Protein AF-A0A3M5WH49-F1 (afdb_monomer_lite)

Sequence (208 aa):
MIEGQLSLTRAIYESIPDHGQDRYLTFTLSFKEDTVSPELLKAVTADFKAFFMHAYKPEEFNFYAEAHLPKMKTITDRKTGEVIDRKPHIHIIIPRINLLSGNEANPVDVYKNHEKYFEAIQEHINQKYGLSSPRENVRADITDAASVLSRYKGDDFYGKNRQFKQELVKQVIERGVTSRADFYALVAEHGETRIRNEGKDTEYISVK

pLDDT: mean 86.1, std 13.98, range [47.06, 98.12]

Organism: Pseudomonas syringae pv. aptata (NCBI:txid83167)

Radius of gyration: 22.55 Å; chains: 1; bounding box: 59×40×57 Å

Secondary structure (DSSP, 8-state):
--BS-HHHHHHHHHHS--SSS-SEEEEEEE-SSS---HHHHHHHHHHHHHHHTTTS-GGG---EEEEE--SSSEEE-TTT--EEE---EEEEEEESS-TTT-S---SS-SHHHHHHHHHHHHHHHHHHHTPPPTTTS----TTTHHHHHHHHH-GGGTSTTHHHHHHHHHHHHHTT--SHHHHHHHHHTTS-EEEESTTSTT-EEEE-

Structure (mmCIF, N/CA/C/O backbone):
data_AF-A0A3M5WH49-F1
#
_entry.id   AF-A0A3M5WH49-F1
#
loop_
_atom_site.group_PDB
_atom_site.id
_atom_site.type_symbol
_atom_site.label_atom_id
_atom_site.label_alt_id
_atom_site.label_comp_id
_atom_site.label_asym_id
_atom_site.label_entity_id
_atom_site.label_seq_id
_atom_site.pdbx_PDB_ins_code
_atom_site.Cartn_x
_atom_site.Cartn_y
_atom_site.Cartn_z
_atom_site.occupancy
_atom_site.B_iso_or_equiv
_atom_site.auth_seq_id
_atom_site.auth_comp_id
_atom_site.auth_asym_id
_atom_site.auth_atom_id
_atom_site.pdbx_PDB_model_num
ATOM 1 N N . MET A 1 1 ? 15.729 -5.167 1.758 1.00 80.88 1 MET A N 1
ATOM 2 C CA . MET A 1 1 ? 15.384 -5.232 0.321 1.00 80.88 1 MET A CA 1
ATOM 3 C C . MET A 1 1 ? 14.611 -6.514 0.022 1.00 80.88 1 MET A C 1
ATOM 5 O O . MET A 1 1 ? 15.054 -7.575 0.450 1.00 80.88 1 MET A O 1
ATOM 9 N N . ILE A 1 2 ? 13.457 -6.401 -0.647 1.00 92.19 2 ILE A N 1
ATOM 10 C CA . ILE A 1 2 ? 12.633 -7.535 -1.109 1.00 92.19 2 ILE A CA 1
ATOM 11 C C . ILE A 1 2 ? 12.853 -7.760 -2.606 1.00 92.19 2 ILE A C 1
ATOM 13 O O . ILE A 1 2 ? 13.160 -8.877 -3.009 1.00 92.19 2 ILE A O 1
ATOM 17 N N . GLU A 1 3 ? 12.721 -6.701 -3.408 1.00 95.69 3 GLU A N 1
ATOM 18 C CA . GLU A 1 3 ? 12.799 -6.765 -4.867 1.00 95.69 3 GLU A CA 1
ATOM 19 C C . GLU A 1 3 ? 13.319 -5.443 -5.453 1.00 95.69 3 GLU A C 1
ATOM 21 O O . GLU A 1 3 ? 13.054 -4.367 -4.915 1.00 95.69 3 GLU A O 1
ATOM 26 N N . GLY A 1 4 ? 14.037 -5.526 -6.575 1.00 94.56 4 GLY A N 1
ATOM 27 C CA . GLY A 1 4 ? 14.488 -4.367 -7.342 1.00 94.56 4 GLY A CA 1
ATOM 28 C C . GLY A 1 4 ? 15.759 -3.710 -6.801 1.00 94.56 4 GLY A C 1
ATOM 29 O O . GLY A 1 4 ? 16.347 -4.134 -5.809 1.00 94.56 4 GLY A O 1
ATOM 30 N N . GLN A 1 5 ? 16.202 -2.656 -7.487 1.00 95.75 5 GLN A N 1
ATOM 31 C CA . GLN A 1 5 ? 17.377 -1.864 -7.116 1.00 95.75 5 GLN A CA 1
ATOM 32 C C . GLN A 1 5 ? 16.981 -0.393 -7.012 1.00 95.75 5 GLN A C 1
ATOM 34 O O . GLN A 1 5 ? 16.534 0.201 -7.997 1.00 95.75 5 GLN A O 1
ATOM 39 N N . LEU A 1 6 ? 17.158 0.207 -5.832 1.00 93.06 6 LEU A N 1
ATOM 40 C CA . LEU A 1 6 ? 16.728 1.585 -5.580 1.00 93.06 6 LEU A CA 1
ATOM 41 C C . LEU A 1 6 ? 17.439 2.588 -6.493 1.00 93.06 6 LEU A C 1
ATOM 43 O O . LEU A 1 6 ? 16.805 3.504 -7.000 1.00 93.06 6 LEU A O 1
ATOM 47 N N . SER A 1 7 ? 18.737 2.400 -6.740 1.00 96.06 7 SER A N 1
ATOM 48 C CA . SER A 1 7 ? 19.525 3.267 -7.625 1.00 96.06 7 SER A CA 1
ATOM 49 C C . SER A 1 7 ? 18.994 3.273 -9.060 1.00 96.06 7 SER A C 1
ATOM 51 O O . SER A 1 7 ? 18.854 4.340 -9.650 1.00 96.06 7 SER A O 1
ATOM 53 N N . LEU A 1 8 ? 18.647 2.102 -9.602 1.00 97.25 8 LEU A N 1
ATOM 54 C CA . LEU A 1 8 ? 18.038 1.978 -10.927 1.00 97.25 8 LEU A CA 1
ATOM 55 C C . LEU A 1 8 ? 16.640 2.602 -10.958 1.00 97.25 8 LEU A C 1
ATOM 57 O O . LEU A 1 8 ? 16.340 3.398 -11.839 1.00 97.25 8 LEU A O 1
ATOM 61 N N . THR A 1 9 ? 15.805 2.272 -9.972 1.00 97.38 9 THR A N 1
ATOM 62 C CA . THR A 1 9 ? 14.442 2.818 -9.828 1.00 97.38 9 THR A CA 1
ATOM 63 C C . THR A 1 9 ? 14.468 4.341 -9.814 1.00 97.38 9 THR A C 1
ATOM 65 O O . THR A 1 9 ? 13.695 4.994 -10.512 1.00 97.38 9 THR A O 1
ATOM 68 N N . ARG A 1 10 ? 15.424 4.894 -9.061 1.00 96.81 10 ARG A N 1
ATOM 69 C CA . ARG A 1 10 ? 15.698 6.320 -8.975 1.00 96.81 10 ARG A CA 1
ATOM 70 C C . ARG A 1 10 ? 16.101 6.919 -10.309 1.00 96.81 10 ARG A C 1
ATOM 72 O O . ARG A 1 10 ? 15.468 7.877 -10.732 1.00 96.81 10 ARG A O 1
ATOM 79 N N . ALA A 1 11 ? 17.080 6.331 -10.990 1.00 98.06 11 ALA A N 1
ATOM 80 C CA . ALA A 1 11 ? 17.489 6.798 -12.311 1.00 98.06 11 ALA A CA 1
ATOM 81 C C . ALA A 1 11 ? 16.314 6.815 -13.308 1.00 98.06 11 ALA A C 1
ATOM 83 O O . ALA A 1 11 ? 16.192 7.749 -14.096 1.00 98.06 11 ALA A O 1
ATOM 84 N N . ILE A 1 12 ? 15.417 5.824 -13.239 1.00 98.06 12 ILE A N 1
ATOM 85 C CA . ILE A 1 12 ? 14.237 5.743 -14.106 1.00 98.06 12 ILE A CA 1
ATOM 86 C C . ILE A 1 12 ? 13.252 6.874 -13.806 1.00 98.06 12 ILE A C 1
ATOM 88 O O . ILE A 1 12 ? 12.926 7.628 -14.720 1.00 98.06 12 ILE A O 1
ATOM 92 N N . TYR A 1 13 ? 12.781 7.043 -12.565 1.00 96.62 13 TYR A N 1
ATOM 93 C CA . TYR A 1 13 ? 11.800 8.106 -12.304 1.00 96.62 13 TYR A CA 1
ATOM 94 C C . TYR A 1 13 ? 12.414 9.512 -12.401 1.00 96.62 13 TYR A C 1
ATOM 96 O O . TYR A 1 13 ? 11.705 10.463 -12.724 1.00 96.62 13 TYR A O 1
ATOM 104 N N . GLU A 1 14 ? 13.721 9.672 -12.154 1.00 97.00 14 GLU A N 1
ATOM 105 C CA . GLU A 1 14 ? 14.425 10.947 -12.353 1.00 97.00 14 GLU A CA 1
ATOM 106 C C . GLU A 1 14 ? 14.567 11.304 -13.839 1.00 97.00 14 GLU A C 1
ATOM 108 O O . GLU A 1 14 ? 14.668 12.487 -14.155 1.00 97.00 14 GLU A O 1
ATOM 113 N N . SER A 1 15 ? 14.510 10.319 -14.746 1.00 96.62 15 SER A N 1
ATOM 114 C CA . SER A 1 15 ? 14.525 10.550 -16.198 1.00 96.62 15 SER A CA 1
ATOM 115 C C . SER A 1 15 ? 13.215 11.124 -16.751 1.00 96.62 15 SER A C 1
ATOM 117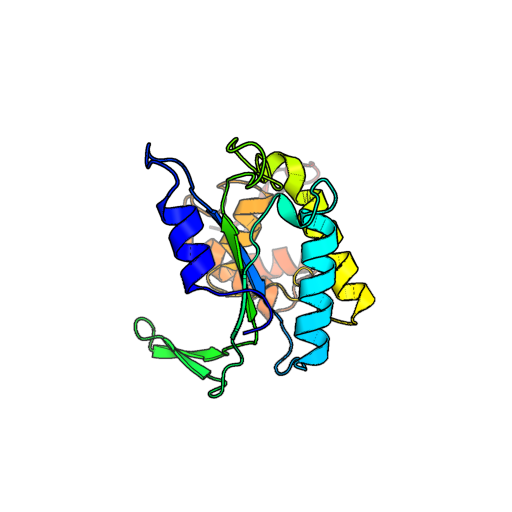 O O . SER A 1 15 ? 13.208 11.687 -17.844 1.00 96.62 15 SER A O 1
ATOM 119 N N . ILE A 1 16 ? 12.113 11.013 -16.001 1.00 97.50 16 ILE A N 1
ATOM 120 C CA . ILE A 1 16 ? 10.813 11.568 -16.387 1.00 97.50 16 ILE A CA 1
ATOM 121 C C . ILE A 1 16 ? 10.863 13.096 -16.186 1.00 97.50 16 ILE A C 1
ATOM 123 O O . ILE A 1 16 ? 11.127 13.535 -15.058 1.00 97.50 16 ILE A O 1
ATOM 127 N N . PRO A 1 17 ? 10.605 13.915 -17.228 1.00 95.12 17 PRO A N 1
ATOM 128 C CA . PRO A 1 17 ? 10.583 15.372 -17.108 1.00 95.12 17 PRO A CA 1
ATOM 129 C C . PRO A 1 17 ? 9.590 15.846 -16.046 1.00 95.12 17 PRO A C 1
ATOM 131 O O . PRO A 1 17 ? 8.473 15.343 -15.981 1.00 95.12 17 PRO A O 1
ATOM 134 N N . ASP A 1 18 ? 9.979 16.814 -15.219 1.00 95.00 18 ASP A N 1
ATOM 135 C CA . ASP A 1 18 ? 9.120 17.347 -14.160 1.00 95.00 18 ASP A CA 1
ATOM 136 C C . ASP A 1 18 ? 8.302 18.545 -14.668 1.00 95.00 18 ASP A C 1
ATOM 138 O O . ASP A 1 18 ? 8.839 19.605 -14.999 1.00 95.00 18 ASP A O 1
ATOM 142 N N . HIS A 1 19 ? 6.990 18.355 -14.742 1.00 94.81 19 HIS A N 1
ATOM 143 C CA . HIS A 1 19 ? 5.981 19.357 -15.077 1.00 94.81 19 HIS A CA 1
ATOM 144 C C . HIS A 1 19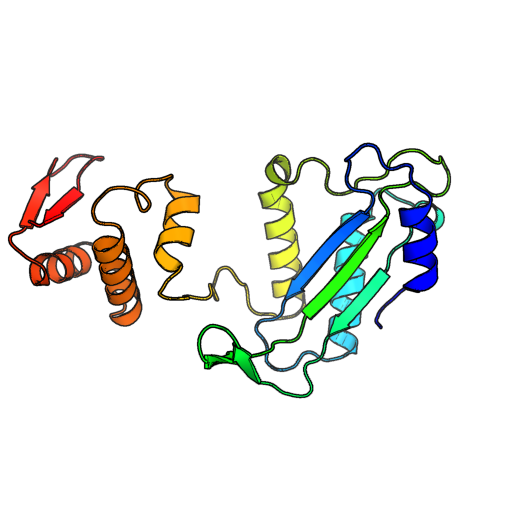 ? 4.990 19.562 -13.915 1.00 94.81 19 HIS A C 1
ATOM 146 O O . HIS A 1 19 ? 3.896 20.087 -14.123 1.00 94.81 19 HIS A O 1
ATOM 152 N N . GLY A 1 20 ? 5.357 19.155 -12.691 1.00 91.69 20 GLY A N 1
ATOM 153 C CA . GLY A 1 20 ? 4.495 19.197 -11.505 1.00 91.69 20 GLY A CA 1
ATOM 154 C C . GLY A 1 20 ? 3.601 17.966 -11.313 1.00 91.69 20 GLY A C 1
ATOM 155 O O . GLY A 1 20 ? 2.716 17.988 -10.460 1.00 91.69 20 GLY A O 1
ATOM 156 N N . GLN A 1 21 ? 3.810 16.904 -12.091 1.00 92.19 21 GLN A N 1
ATOM 157 C CA . GLN A 1 21 ? 3.125 15.616 -11.971 1.00 92.19 21 GLN A CA 1
ATOM 158 C C . GLN A 1 21 ? 3.912 14.616 -11.111 1.00 92.19 21 GLN A C 1
ATOM 160 O O . GLN A 1 21 ? 5.133 14.712 -10.974 1.00 92.19 21 GLN A O 1
ATOM 165 N N . ASP A 1 22 ? 3.235 13.585 -10.600 1.00 92.12 22 ASP A N 1
ATOM 166 C CA . ASP A 1 22 ? 3.934 12.474 -9.952 1.00 92.12 22 ASP A CA 1
ATOM 167 C C . ASP A 1 22 ? 4.756 11.686 -10.978 1.00 92.12 22 ASP A C 1
ATOM 169 O O . ASP A 1 22 ? 4.251 11.271 -12.021 1.00 92.12 22 ASP A O 1
ATOM 173 N N . ARG A 1 23 ? 6.019 11.410 -10.652 1.00 96.38 23 ARG A N 1
ATOM 174 C CA . ARG A 1 23 ? 6.926 10.615 -11.503 1.00 96.38 23 ARG A CA 1
ATOM 175 C C . ARG A 1 23 ? 6.989 9.143 -11.105 1.00 96.38 23 ARG A C 1
ATOM 177 O O . ARG A 1 23 ? 7.531 8.312 -11.828 1.00 96.38 23 ARG A O 1
ATOM 184 N N . TYR A 1 24 ? 6.430 8.799 -9.955 1.00 96.50 24 TYR A N 1
ATOM 185 C CA . TYR A 1 24 ? 6.357 7.438 -9.451 1.00 96.50 24 TYR A CA 1
ATOM 186 C C . TYR A 1 24 ? 5.176 7.299 -8.494 1.00 96.50 24 TYR A C 1
ATOM 188 O O . TYR A 1 24 ? 4.761 8.255 -7.843 1.00 96.50 24 TYR A O 1
ATOM 196 N N . LEU A 1 25 ? 4.649 6.087 -8.399 1.00 95.25 25 LEU A N 1
ATOM 197 C CA . LEU A 1 25 ? 3.710 5.678 -7.369 1.00 95.25 25 LEU A CA 1
ATOM 198 C C . LEU A 1 25 ? 4.486 5.206 -6.144 1.00 95.25 25 LEU A C 1
ATOM 200 O O . LEU A 1 25 ? 5.533 4.568 -6.273 1.00 95.25 25 LEU A O 1
ATOM 204 N N . THR A 1 26 ? 3.944 5.489 -4.962 1.00 94.38 26 THR A N 1
ATOM 205 C CA . THR A 1 26 ? 4.463 4.975 -3.693 1.00 94.38 26 THR A CA 1
ATOM 206 C C . THR A 1 26 ? 3.356 4.242 -2.957 1.00 94.38 26 THR A C 1
ATOM 208 O O . THR A 1 26 ? 2.282 4.802 -2.747 1.00 94.38 26 THR A O 1
ATOM 211 N N . PHE A 1 27 ? 3.634 3.022 -2.510 1.00 94.19 27 PHE A N 1
ATOM 212 C CA . PHE A 1 27 ? 2.742 2.267 -1.634 1.00 94.19 27 PHE A CA 1
ATOM 213 C C . PHE A 1 27 ? 3.453 1.932 -0.332 1.00 94.19 27 PHE A C 1
ATOM 215 O O . PHE A 1 27 ? 4.667 1.724 -0.302 1.00 94.19 27 PHE A O 1
ATOM 222 N N . THR A 1 28 ? 2.681 1.867 0.750 1.00 93.62 28 THR A N 1
ATOM 223 C CA . THR A 1 28 ? 3.156 1.358 2.036 1.00 93.62 28 THR A CA 1
ATOM 224 C C . THR A 1 28 ? 2.226 0.248 2.497 1.00 93.62 28 THR A C 1
ATOM 226 O O . THR A 1 28 ? 1.076 0.511 2.838 1.00 93.62 28 THR A O 1
ATOM 229 N N . LEU A 1 29 ? 2.724 -0.987 2.529 1.00 94.31 29 LEU A N 1
ATOM 230 C CA . LEU A 1 29 ? 2.002 -2.124 3.098 1.00 94.31 29 LEU A CA 1
ATOM 231 C C . LEU A 1 29 ? 2.380 -2.226 4.573 1.00 94.31 29 LEU A C 1
ATOM 233 O O . LEU A 1 29 ? 3.522 -2.555 4.890 1.00 94.31 29 LEU A O 1
ATOM 237 N N . SER A 1 30 ? 1.457 -1.880 5.466 1.00 91.69 30 SER A N 1
ATOM 238 C CA . SER A 1 30 ? 1.691 -1.880 6.915 1.00 91.69 30 SER A CA 1
ATOM 239 C C . SER A 1 30 ? 1.064 -3.105 7.564 1.00 91.69 30 SER A C 1
ATOM 241 O O . SER A 1 30 ? -0.063 -3.459 7.233 1.00 91.69 30 SER A O 1
ATOM 243 N N . PHE A 1 31 ? 1.765 -3.704 8.523 1.00 92.31 31 PHE A N 1
ATOM 244 C CA . PHE A 1 31 ? 1.298 -4.889 9.242 1.00 92.31 31 PHE A CA 1
ATOM 245 C C . PHE A 1 31 ? 0.924 -4.528 10.682 1.00 92.31 31 PHE A C 1
ATOM 247 O O . PHE A 1 31 ? 1.564 -3.675 11.309 1.00 92.31 31 PHE A O 1
ATOM 254 N N . LYS A 1 32 ? -0.125 -5.158 11.219 1.00 90.31 32 LYS A N 1
ATOM 255 C CA . LYS A 1 32 ? -0.515 -5.003 12.633 1.00 90.31 32 LYS A CA 1
ATOM 256 C C . LYS A 1 32 ? 0.372 -5.852 13.541 1.00 90.31 32 LYS A C 1
ATOM 258 O O . LYS A 1 32 ? 0.610 -5.488 14.697 1.00 90.31 32 LYS A O 1
ATOM 263 N N . GLU A 1 33 ? 0.818 -6.977 13.000 1.00 90.06 33 GLU A N 1
ATOM 264 C CA . GLU A 1 33 ? 1.628 -7.999 13.633 1.00 90.06 33 GLU A CA 1
ATOM 265 C C . GLU A 1 33 ? 2.960 -7.409 14.107 1.00 90.06 33 GLU A C 1
ATOM 267 O O . GLU A 1 33 ? 3.582 -6.587 13.436 1.00 90.06 33 GLU A O 1
ATOM 272 N N . ASP A 1 34 ? 3.431 -7.853 15.271 1.00 86.31 34 ASP A N 1
ATOM 273 C CA . ASP A 1 34 ? 4.741 -7.446 15.794 1.00 86.31 34 ASP A CA 1
ATOM 274 C C . ASP A 1 34 ? 5.905 -7.989 14.967 1.00 86.31 34 ASP A C 1
ATOM 276 O O . ASP A 1 34 ? 6.989 -7.404 14.926 1.00 86.31 34 ASP A O 1
ATOM 280 N N . THR A 1 35 ? 5.683 -9.134 14.329 1.00 86.88 35 THR A N 1
ATOM 281 C CA . THR A 1 35 ? 6.683 -9.859 13.557 1.00 86.88 35 THR A CA 1
ATOM 282 C C . THR A 1 35 ? 6.032 -10.457 12.326 1.00 86.88 35 THR A C 1
ATOM 284 O O . THR A 1 35 ? 5.011 -11.131 12.434 1.00 86.88 35 THR A O 1
ATOM 287 N N . VAL A 1 36 ? 6.665 -10.264 11.174 1.00 91.44 36 VAL A N 1
ATOM 288 C CA . VAL A 1 36 ? 6.273 -10.866 9.898 1.00 91.44 36 VAL A CA 1
ATOM 289 C C . VAL A 1 36 ? 7.529 -11.489 9.306 1.00 91.44 36 VAL A C 1
ATOM 291 O O . VAL A 1 36 ? 8.581 -10.842 9.279 1.00 91.44 36 VAL A O 1
ATOM 294 N N . SER A 1 37 ? 7.457 -12.755 8.893 1.00 92.94 37 SER A N 1
ATOM 295 C CA . SER A 1 37 ? 8.638 -13.453 8.387 1.00 92.94 37 SER A CA 1
ATOM 296 C C . SER A 1 37 ? 9.092 -12.880 7.035 1.00 92.94 37 SER A C 1
ATOM 298 O O . SER A 1 37 ? 8.264 -12.384 6.262 1.00 92.94 37 SER A O 1
ATOM 300 N N . PRO A 1 38 ? 10.394 -12.950 6.702 1.00 92.81 38 PRO A N 1
ATOM 301 C CA . PRO A 1 38 ? 10.891 -12.537 5.390 1.00 92.81 38 PRO A CA 1
ATOM 302 C C . PRO A 1 38 ? 10.186 -13.237 4.220 1.00 92.81 38 PRO A C 1
ATOM 304 O O . PRO A 1 38 ? 9.979 -12.626 3.173 1.00 92.81 38 PRO A O 1
ATOM 307 N N . GLU A 1 39 ? 9.807 -14.503 4.394 1.00 95.44 39 GLU A N 1
ATOM 308 C CA . GLU A 1 39 ? 9.096 -15.304 3.396 1.00 95.44 39 GLU A CA 1
ATOM 309 C C . GLU A 1 39 ? 7.689 -14.756 3.161 1.00 95.44 39 GLU A C 1
ATOM 311 O O . GLU A 1 39 ? 7.276 -14.596 2.013 1.00 95.44 39 GLU A O 1
ATOM 316 N N . LEU A 1 40 ? 6.981 -14.399 4.237 1.00 96.62 40 LEU A N 1
ATOM 317 C CA . LEU A 1 40 ? 5.644 -13.826 4.149 1.00 96.62 40 LEU A CA 1
ATOM 318 C C . LEU A 1 40 ? 5.674 -12.422 3.528 1.00 96.62 40 LEU A C 1
ATOM 320 O O . LEU A 1 40 ? 4.871 -12.127 2.647 1.00 96.62 40 LEU A O 1
ATOM 324 N N . LEU A 1 41 ? 6.650 -11.585 3.894 1.00 96.62 41 LEU A N 1
ATOM 325 C CA . LEU A 1 41 ? 6.842 -10.266 3.274 1.00 96.62 41 LEU A CA 1
ATOM 326 C C . LEU A 1 41 ? 7.076 -10.373 1.758 1.00 96.62 41 LEU A C 1
ATOM 328 O O . LEU A 1 41 ? 6.509 -9.597 0.985 1.00 96.62 41 LEU A O 1
ATOM 332 N N . LYS A 1 42 ? 7.882 -11.351 1.324 1.00 97.38 42 LYS A N 1
ATOM 333 C CA . LYS A 1 42 ? 8.102 -11.647 -0.100 1.00 97.38 42 LYS A CA 1
ATOM 334 C C . LYS A 1 42 ? 6.820 -12.115 -0.784 1.00 97.38 42 LYS A C 1
ATOM 336 O O . LYS A 1 42 ? 6.508 -11.617 -1.860 1.00 97.38 42 LYS A O 1
ATOM 341 N N . ALA A 1 43 ? 6.076 -13.027 -0.161 1.00 98.12 43 ALA A N 1
ATOM 342 C CA . ALA A 1 43 ? 4.839 -13.567 -0.719 1.00 98.12 43 ALA A CA 1
ATOM 343 C C . ALA A 1 43 ? 3.765 -12.479 -0.900 1.00 98.12 43 ALA A C 1
ATOM 345 O O . ALA A 1 43 ? 3.218 -12.336 -1.990 1.00 98.12 43 ALA A O 1
ATOM 346 N N . VAL A 1 44 ? 3.551 -11.642 0.121 1.00 98.00 44 VAL A N 1
ATOM 347 C CA . VAL A 1 44 ? 2.631 -10.493 0.060 1.00 98.00 44 VAL A CA 1
ATOM 348 C C . VAL A 1 44 ? 3.048 -9.499 -1.029 1.00 98.00 44 VAL A C 1
ATOM 350 O O . VAL A 1 44 ? 2.205 -9.026 -1.787 1.00 98.00 44 VAL A O 1
ATOM 353 N N . THR A 1 45 ? 4.347 -9.203 -1.148 1.00 98.06 45 THR A N 1
ATOM 354 C CA . THR A 1 45 ? 4.860 -8.307 -2.203 1.00 98.06 45 THR A CA 1
ATOM 355 C C . THR A 1 45 ? 4.614 -8.879 -3.599 1.00 98.06 45 THR A C 1
ATOM 357 O O . THR A 1 45 ? 4.239 -8.137 -4.505 1.00 98.06 45 THR A O 1
ATOM 360 N N . ALA A 1 46 ? 4.803 -10.189 -3.777 1.00 97.75 46 ALA A N 1
ATOM 361 C CA . ALA A 1 46 ? 4.579 -10.860 -5.053 1.00 97.75 46 ALA A CA 1
ATOM 362 C C . ALA A 1 46 ? 3.098 -10.829 -5.461 1.00 97.75 46 ALA A C 1
ATOM 364 O O . ALA A 1 46 ? 2.800 -10.502 -6.607 1.00 97.75 46 ALA A O 1
ATOM 365 N N . ASP A 1 47 ? 2.180 -11.093 -4.529 1.00 97.75 47 ASP A N 1
ATOM 366 C CA . ASP A 1 47 ? 0.735 -10.992 -4.766 1.00 97.75 47 ASP A CA 1
ATOM 367 C C . ASP A 1 47 ? 0.306 -9.558 -5.099 1.00 97.75 47 ASP A C 1
ATOM 369 O O . ASP A 1 47 ? -0.432 -9.335 -6.061 1.00 97.75 47 ASP A O 1
ATOM 373 N N . PHE A 1 48 ? 0.815 -8.574 -4.347 1.00 97.19 48 PHE A N 1
ATOM 374 C CA . PHE A 1 48 ? 0.593 -7.159 -4.636 1.00 97.19 48 PHE A CA 1
ATOM 375 C C . PHE A 1 48 ? 1.038 -6.819 -6.064 1.00 97.19 48 PHE A C 1
ATOM 377 O O . PHE A 1 48 ? 0.268 -6.262 -6.847 1.00 97.19 48 PHE A O 1
ATOM 384 N N . LYS A 1 49 ? 2.270 -7.193 -6.428 1.00 97.38 49 LYS A N 1
ATOM 385 C CA . LYS A 1 49 ? 2.827 -6.946 -7.761 1.00 97.38 49 LYS A CA 1
ATOM 386 C C . LYS A 1 49 ? 1.996 -7.630 -8.845 1.00 97.38 49 LYS A C 1
ATOM 388 O O . LYS A 1 49 ? 1.692 -6.999 -9.852 1.00 97.38 49 LYS A O 1
ATOM 393 N N . ALA A 1 50 ? 1.621 -8.892 -8.644 1.00 96.12 50 ALA A N 1
ATOM 394 C CA . ALA A 1 50 ? 0.828 -9.658 -9.600 1.00 96.12 50 ALA A CA 1
ATOM 395 C C . ALA A 1 50 ? -0.539 -9.016 -9.862 1.00 96.12 50 ALA A C 1
ATOM 397 O O . ALA A 1 50 ? -1.003 -9.033 -10.999 1.00 96.12 50 ALA A O 1
ATOM 398 N N . PHE A 1 51 ? -1.155 -8.424 -8.836 1.00 94.12 51 PHE A N 1
ATOM 399 C CA . PHE A 1 51 ? -2.407 -7.698 -8.993 1.00 94.12 51 PHE A CA 1
ATOM 400 C C . PHE A 1 51 ? -2.209 -6.379 -9.751 1.00 94.12 51 PHE A C 1
ATOM 402 O O . PHE A 1 51 ? -2.810 -6.167 -10.802 1.00 94.12 51 PHE A O 1
ATOM 409 N N . PHE A 1 52 ? -1.358 -5.488 -9.233 1.00 95.00 52 PHE A N 1
ATOM 410 C CA . PHE A 1 52 ? -1.225 -4.130 -9.773 1.00 95.00 52 PHE A CA 1
ATOM 411 C C . PHE A 1 52 ? -0.607 -4.107 -11.169 1.00 95.00 52 PHE A C 1
ATOM 413 O O . PHE A 1 52 ? -0.946 -3.252 -11.982 1.00 95.00 52 PHE A O 1
ATOM 420 N N . MET A 1 53 ? 0.275 -5.059 -11.463 1.00 96.12 53 MET A N 1
ATOM 421 C CA . MET A 1 53 ? 0.977 -5.120 -12.740 1.00 96.12 53 MET A CA 1
ATOM 422 C C . MET A 1 53 ? 0.356 -6.132 -13.705 1.00 96.12 53 MET A C 1
ATOM 424 O O . MET A 1 53 ? 0.961 -6.423 -14.728 1.00 96.12 53 MET A O 1
ATOM 428 N N . HIS A 1 54 ? -0.847 -6.652 -13.425 1.00 95.00 54 HIS A N 1
ATOM 429 C CA . HIS A 1 54 ? -1.484 -7.701 -14.233 1.00 95.00 54 HIS A CA 1
ATOM 430 C C . HIS A 1 54 ? -1.630 -7.333 -15.718 1.00 95.00 54 HIS A C 1
ATOM 432 O O . HIS A 1 54 ? -1.510 -8.188 -16.591 1.00 95.00 54 HIS A O 1
ATOM 438 N N . ALA A 1 55 ? -1.882 -6.053 -16.002 1.00 94.69 55 ALA A N 1
ATOM 439 C CA . ALA A 1 55 ? -2.043 -5.536 -17.358 1.00 94.69 55 ALA A CA 1
ATOM 440 C C . ALA A 1 55 ? -0.711 -5.247 -18.079 1.00 94.69 55 ALA A C 1
ATOM 442 O O . ALA A 1 55 ? -0.732 -4.834 -19.236 1.00 94.69 55 ALA A O 1
ATOM 443 N N . TYR A 1 56 ? 0.428 -5.445 -17.410 1.00 96.56 56 TYR A N 1
ATOM 444 C CA . TYR A 1 56 ? 1.756 -5.119 -17.915 1.00 96.56 56 TYR A CA 1
ATOM 445 C C . TYR A 1 56 ? 2.621 -6.372 -18.020 1.00 96.56 56 TYR A C 1
ATOM 447 O O . TYR A 1 56 ? 2.592 -7.264 -17.170 1.00 96.56 56 TYR A O 1
ATOM 455 N N . LYS A 1 57 ? 3.465 -6.415 -19.044 1.00 96.88 57 LYS A N 1
ATOM 456 C CA . LYS A 1 57 ? 4.547 -7.393 -19.138 1.00 96.88 57 LYS A CA 1
ATOM 457 C C . LYS A 1 57 ? 5.717 -6.983 -18.239 1.00 96.88 57 LYS A C 1
ATOM 459 O O . LYS A 1 57 ? 5.900 -5.791 -17.992 1.00 96.88 57 LYS A O 1
ATOM 464 N N . PRO A 1 58 ? 6.540 -7.935 -17.765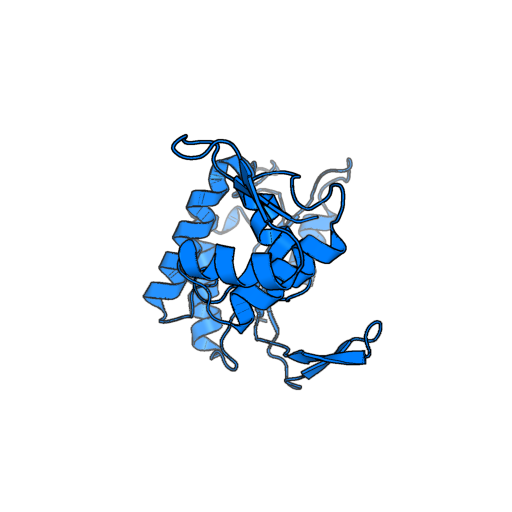 1.00 95.75 58 PRO A N 1
ATOM 465 C CA . PRO A 1 58 ? 7.666 -7.640 -16.877 1.00 95.75 58 PRO A CA 1
ATOM 466 C C . PRO A 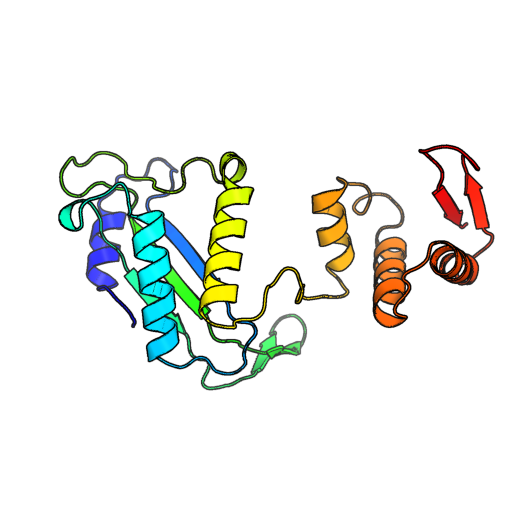1 58 ? 8.640 -6.579 -17.405 1.00 95.75 58 PRO A C 1
ATOM 468 O O . PRO A 1 58 ? 9.239 -5.858 -16.615 1.00 95.75 58 PRO A O 1
ATOM 471 N N . GLU A 1 59 ? 8.800 -6.472 -18.724 1.00 96.62 59 GLU A N 1
ATOM 472 C CA . GLU A 1 59 ? 9.705 -5.522 -19.372 1.00 96.62 59 GLU A CA 1
ATOM 473 C C . GLU A 1 59 ? 9.117 -4.109 -19.481 1.00 96.62 59 GLU A C 1
ATOM 475 O O . GLU A 1 59 ? 9.844 -3.172 -19.793 1.00 96.62 59 GLU A O 1
ATOM 480 N N . GLU A 1 60 ? 7.815 -3.935 -19.238 1.00 97.94 60 GLU A N 1
ATOM 481 C CA . GLU A 1 60 ? 7.130 -2.647 -19.373 1.00 97.94 60 GLU A CA 1
ATOM 482 C C . GLU A 1 60 ? 7.275 -1.759 -18.144 1.00 97.94 60 GLU A C 1
ATOM 484 O O . GLU A 1 60 ? 6.958 -0.577 -18.218 1.00 97.94 60 GLU A O 1
ATOM 489 N N . PHE A 1 61 ? 7.742 -2.279 -17.012 1.00 98.00 61 PHE A N 1
ATOM 490 C CA . PHE A 1 61 ? 7.763 -1.515 -15.773 1.00 98.00 61 PHE A CA 1
ATOM 491 C C . PHE A 1 61 ? 8.986 -1.816 -14.919 1.00 98.00 61 PHE A C 1
ATOM 493 O O . PHE A 1 61 ? 9.600 -2.878 -14.984 1.00 98.00 61 PHE A O 1
ATOM 500 N N . ASN A 1 62 ? 9.313 -0.862 -14.054 1.00 98.12 62 ASN A N 1
ATOM 501 C CA . ASN A 1 62 ? 10.254 -1.065 -12.967 1.00 98.12 62 ASN A CA 1
ATOM 502 C C . ASN A 1 62 ? 9.493 -1.153 -11.640 1.00 98.12 62 ASN A C 1
ATOM 504 O O . ASN A 1 62 ? 8.515 -0.439 -11.429 1.00 98.12 62 ASN A O 1
ATOM 508 N N . PHE A 1 63 ? 9.934 -2.044 -10.755 1.00 98.12 63 PHE A N 1
ATOM 509 C CA . PHE A 1 63 ? 9.301 -2.283 -9.465 1.00 98.12 63 PHE A CA 1
ATOM 510 C C . PHE A 1 63 ? 10.374 -2.419 -8.389 1.00 98.12 63 PHE A C 1
ATOM 512 O O . PHE A 1 63 ? 11.295 -3.231 -8.510 1.00 98.12 63 PHE A O 1
ATOM 519 N N . TYR A 1 64 ? 10.245 -1.623 -7.333 1.00 97.88 64 TYR A N 1
ATOM 520 C CA . TYR A 1 64 ? 11.105 -1.677 -6.160 1.00 97.88 64 TYR A CA 1
ATOM 521 C C . TYR A 1 64 ? 10.278 -1.945 -4.917 1.00 97.88 64 TYR A C 1
ATOM 523 O O . TYR A 1 64 ? 9.267 -1.279 -4.709 1.00 97.88 64 TYR A O 1
ATOM 531 N N . ALA A 1 65 ? 10.737 -2.865 -4.071 1.00 97.69 65 ALA A N 1
ATOM 532 C CA . ALA A 1 65 ? 10.121 -3.149 -2.785 1.00 97.69 65 ALA A CA 1
ATOM 533 C C . ALA A 1 65 ? 11.162 -3.360 -1.681 1.00 97.69 65 ALA A C 1
ATOM 535 O O . ALA A 1 65 ? 12.108 -4.150 -1.802 1.00 97.69 65 ALA A O 1
ATOM 536 N N . GLU A 1 66 ? 10.944 -2.706 -0.545 1.00 94.31 66 GLU A N 1
ATOM 537 C CA . GLU A 1 66 ? 11.796 -2.804 0.631 1.00 94.31 66 GLU A CA 1
ATOM 538 C C . GLU A 1 66 ? 10.982 -2.947 1.914 1.00 94.31 66 GLU A C 1
ATOM 540 O O . GLU A 1 66 ? 10.186 -2.082 2.265 1.00 94.31 66 GLU A O 1
ATOM 545 N N . ALA A 1 67 ? 11.227 -4.033 2.650 1.00 92.12 67 ALA A N 1
ATOM 546 C CA . ALA A 1 67 ? 10.734 -4.188 4.011 1.00 92.12 67 ALA A CA 1
ATOM 547 C C . ALA A 1 67 ? 11.585 -3.405 5.009 1.00 92.12 67 ALA A C 1
ATOM 549 O O . ALA A 1 67 ? 12.806 -3.577 5.080 1.00 92.12 67 ALA A O 1
ATOM 550 N N . HIS A 1 68 ? 10.906 -2.661 5.871 1.00 85.06 68 HIS A N 1
ATOM 551 C CA . HIS A 1 68 ? 11.443 -2.141 7.112 1.00 85.06 68 HIS A CA 1
ATOM 552 C C . HIS A 1 68 ? 10.993 -3.032 8.269 1.00 85.06 68 HIS A C 1
ATOM 554 O O . HIS A 1 68 ? 9.832 -3.029 8.679 1.00 85.06 68 HIS A O 1
ATOM 560 N N . LEU A 1 69 ? 11.952 -3.783 8.811 1.00 77.94 69 LEU A N 1
ATOM 561 C CA . LEU A 1 69 ? 11.798 -4.575 10.028 1.00 77.94 69 LEU A CA 1
ATOM 562 C C . LEU A 1 69 ? 12.392 -3.783 11.202 1.00 77.94 69 LEU A C 1
ATOM 564 O O . LEU A 1 69 ? 13.619 -3.668 11.302 1.00 77.94 69 LEU A O 1
ATOM 568 N N . PRO A 1 70 ? 11.567 -3.173 12.067 1.00 66.38 70 PRO A N 1
ATOM 569 C CA . PRO A 1 70 ? 12.078 -2.378 13.172 1.00 66.38 70 PRO A CA 1
ATOM 570 C C . PRO A 1 70 ? 12.855 -3.253 14.164 1.00 66.38 70 PRO A C 1
ATOM 572 O O . PRO A 1 70 ? 12.291 -4.109 14.835 1.00 66.38 70 PRO A O 1
ATOM 575 N N . LYS A 1 71 ? 14.169 -3.012 14.276 1.00 60.41 71 LYS A N 1
ATOM 576 C CA . LYS A 1 71 ? 15.021 -3.641 15.305 1.00 60.41 71 LYS A CA 1
ATOM 577 C C . LYS A 1 71 ? 14.663 -3.159 16.715 1.00 60.41 71 LYS A C 1
ATOM 579 O O . LYS A 1 71 ? 14.756 -3.922 17.668 1.00 60.41 71 LYS A O 1
ATOM 584 N N . MET A 1 72 ? 14.252 -1.895 16.831 1.00 55.31 72 MET A N 1
ATOM 585 C CA . MET A 1 72 ? 13.684 -1.309 18.045 1.00 55.31 72 MET A CA 1
ATOM 586 C C . MET A 1 72 ? 12.177 -1.191 17.856 1.00 55.31 72 MET A C 1
ATOM 588 O O . MET A 1 72 ? 11.726 -0.502 16.938 1.00 55.31 72 MET A O 1
ATOM 592 N N . LYS A 1 73 ? 11.421 -1.884 18.711 1.00 63.12 73 LYS A N 1
ATOM 593 C CA . LYS A 1 73 ? 9.957 -1.969 18.638 1.00 63.12 73 LYS A CA 1
ATOM 594 C C . LYS A 1 73 ? 9.260 -0.665 19.001 1.00 63.12 73 LYS A C 1
ATOM 596 O O . LYS A 1 73 ? 8.087 -0.528 18.700 1.00 63.12 73 LYS A O 1
ATOM 601 N N . THR A 1 74 ? 9.978 0.290 19.582 1.00 63.25 74 THR A N 1
ATOM 602 C CA . THR A 1 74 ? 9.435 1.569 20.020 1.00 63.25 74 THR A CA 1
ATOM 603 C C . THR A 1 74 ? 10.320 2.736 19.583 1.00 63.25 74 THR A C 1
ATOM 605 O O . THR A 1 74 ? 11.541 2.608 19.462 1.00 63.25 74 THR A O 1
ATOM 608 N N . ILE A 1 75 ? 9.703 3.885 19.318 1.00 59.50 75 ILE A N 1
ATOM 609 C CA . ILE A 1 75 ? 10.372 5.170 19.120 1.00 59.50 75 ILE A CA 1
ATOM 610 C C . ILE A 1 75 ? 9.644 6.229 19.937 1.00 59.50 75 ILE A C 1
ATOM 612 O O . ILE A 1 75 ? 8.421 6.280 19.929 1.00 59.50 75 ILE A O 1
ATOM 616 N N . THR A 1 76 ? 10.385 7.079 20.638 1.00 65.94 76 THR A N 1
ATOM 617 C CA . THR A 1 76 ? 9.792 8.246 21.289 1.00 65.94 76 THR A CA 1
ATOM 618 C C . THR A 1 76 ? 9.535 9.318 20.238 1.00 65.94 76 THR A C 1
ATOM 620 O O . THR A 1 76 ? 10.472 9.782 19.578 1.00 65.94 76 THR A O 1
ATOM 623 N N . ASP A 1 77 ? 8.275 9.700 20.062 1.00 59.69 77 ASP A N 1
ATOM 624 C CA . ASP A 1 77 ? 7.894 10.839 19.244 1.00 59.69 77 ASP A CA 1
ATOM 625 C C . ASP A 1 77 ? 8.588 12.096 19.778 1.00 59.69 77 ASP A C 1
ATOM 627 O O . ASP A 1 77 ? 8.498 12.433 20.957 1.00 59.69 77 ASP A O 1
ATOM 631 N N . ARG A 1 78 ? 9.326 12.798 18.917 1.00 59.16 78 ARG A N 1
ATOM 632 C CA . ARG A 1 78 ? 10.115 13.965 19.339 1.00 59.16 78 ARG A CA 1
ATOM 633 C C . ARG A 1 78 ? 9.270 15.210 19.607 1.00 59.16 78 ARG A C 1
ATOM 635 O O . ARG A 1 78 ? 9.778 16.139 20.226 1.00 59.16 78 ARG A O 1
ATOM 642 N N . LYS A 1 79 ? 8.034 15.265 19.107 1.00 48.00 79 LYS A N 1
ATOM 643 C CA . LYS A 1 79 ? 7.094 16.366 19.338 1.00 48.00 79 LYS A CA 1
ATOM 644 C C . LYS A 1 79 ? 6.246 16.130 20.581 1.00 48.00 79 LYS A C 1
ATOM 646 O O . LYS A 1 79 ? 6.022 17.083 21.318 1.00 48.00 79 LYS A O 1
ATOM 651 N N . THR A 1 80 ? 5.766 14.906 20.796 1.00 63.88 80 THR A N 1
ATOM 652 C CA . THR A 1 80 ? 4.828 14.596 21.891 1.00 63.88 80 THR A CA 1
ATOM 653 C C . THR A 1 80 ? 5.497 13.930 23.092 1.00 63.88 80 THR A C 1
ATOM 655 O O . THR A 1 80 ? 4.978 14.014 24.199 1.00 63.88 80 THR A O 1
ATOM 658 N N . GLY A 1 81 ? 6.664 13.304 22.908 1.00 66.00 81 GLY A N 1
ATOM 659 C CA . GLY A 1 81 ? 7.339 12.518 23.943 1.00 66.00 81 GLY A CA 1
ATOM 660 C C . GLY A 1 81 ? 6.740 11.122 24.151 1.00 66.00 81 GLY A C 1
ATOM 661 O O . GLY A 1 81 ? 7.204 10.388 25.022 1.00 66.00 81 GLY A O 1
ATOM 662 N N . GLU A 1 82 ? 5.734 10.737 23.364 1.00 66.25 82 GLU A N 1
ATOM 663 C CA . GLU A 1 82 ? 5.057 9.446 23.491 1.00 66.25 82 GLU A CA 1
ATOM 664 C C . GLU A 1 82 ? 5.860 8.308 22.866 1.00 66.25 82 GLU A C 1
ATOM 666 O O . GLU A 1 82 ? 6.569 8.480 21.876 1.00 66.25 82 GLU A O 1
ATOM 671 N N . VAL A 1 83 ? 5.735 7.112 23.435 1.00 64.38 83 VAL A N 1
ATOM 672 C CA . VAL A 1 83 ? 6.386 5.906 22.923 1.00 64.38 83 VAL A CA 1
ATOM 673 C C . VAL A 1 83 ? 5.486 5.275 21.861 1.00 64.38 83 VAL A C 1
ATOM 675 O O . VAL A 1 83 ? 4.436 4.728 22.178 1.00 64.38 83 VAL A O 1
ATOM 678 N N . ILE A 1 84 ? 5.903 5.344 20.598 1.00 68.44 84 ILE A N 1
ATOM 679 C CA . ILE A 1 84 ? 5.176 4.795 19.452 1.00 68.44 84 ILE A CA 1
ATOM 680 C C . ILE A 1 84 ? 5.769 3.444 19.065 1.00 68.44 84 ILE A C 1
ATOM 682 O O . ILE A 1 84 ? 6.969 3.332 18.800 1.00 68.44 84 ILE A O 1
ATOM 686 N N . ASP A 1 85 ? 4.913 2.433 18.941 1.00 69.19 85 ASP A N 1
ATOM 687 C CA . ASP A 1 85 ? 5.299 1.138 18.393 1.00 69.19 85 ASP A CA 1
ATOM 688 C C . ASP A 1 85 ? 5.666 1.243 16.905 1.00 69.19 85 ASP A C 1
ATOM 690 O O . ASP A 1 85 ? 4.869 1.667 16.060 1.00 69.19 85 ASP A O 1
ATOM 694 N N . ARG A 1 86 ? 6.861 0.769 16.546 1.00 71.50 86 ARG A N 1
ATOM 695 C CA . ARG A 1 86 ? 7.232 0.539 15.150 1.00 71.50 86 ARG A CA 1
ATOM 696 C C . ARG A 1 86 ? 6.818 -0.870 14.758 1.00 71.50 86 ARG A C 1
ATOM 698 O O . ARG A 1 86 ? 7.383 -1.846 15.243 1.00 71.50 86 ARG A O 1
ATOM 705 N N . LYS A 1 87 ? 5.871 -0.960 13.829 1.00 85.31 87 LYS A N 1
ATOM 706 C CA . LYS A 1 87 ? 5.453 -2.223 13.215 1.00 85.31 87 LYS A CA 1
ATOM 707 C C . LYS A 1 87 ? 6.159 -2.450 11.869 1.00 85.31 87 LYS A C 1
ATOM 709 O O . LYS A 1 87 ? 6.571 -1.471 11.227 1.00 85.31 87 LYS A O 1
ATOM 714 N N . PRO A 1 88 ? 6.330 -3.713 11.441 1.00 91.06 88 PRO A N 1
ATOM 715 C CA . PRO A 1 88 ? 6.802 -4.047 10.104 1.00 91.06 88 PRO A CA 1
ATOM 716 C C . PRO A 1 88 ? 5.978 -3.349 9.018 1.00 91.06 88 PRO A C 1
ATOM 718 O O . PRO A 1 88 ? 4.759 -3.217 9.134 1.00 91.06 88 PRO A O 1
ATOM 721 N N . HIS A 1 89 ? 6.648 -2.904 7.961 1.00 93.88 89 HIS A N 1
ATOM 722 C CA . HIS A 1 89 ? 6.001 -2.369 6.764 1.00 93.88 89 HIS A CA 1
ATOM 723 C C . HIS A 1 89 ? 6.898 -2.537 5.539 1.00 93.88 89 HIS A C 1
ATOM 725 O O . HIS A 1 89 ? 8.113 -2.702 5.667 1.00 93.88 89 HIS A O 1
ATOM 731 N N . ILE A 1 90 ? 6.300 -2.494 4.353 1.00 95.56 90 ILE A N 1
ATOM 732 C CA . ILE A 1 90 ? 6.993 -2.553 3.065 1.00 95.56 90 ILE A CA 1
ATOM 733 C C . ILE A 1 90 ? 6.733 -1.249 2.323 1.00 95.56 90 ILE A C 1
ATOM 735 O O . ILE A 1 90 ? 5.578 -0.868 2.154 1.00 95.56 90 ILE A O 1
ATOM 739 N N . HIS A 1 91 ? 7.791 -0.596 1.851 1.00 95.88 91 HIS A N 1
ATOM 740 C CA . HIS A 1 91 ? 7.689 0.485 0.879 1.00 95.88 91 HIS A CA 1
ATOM 741 C C . HIS A 1 91 ? 7.850 -0.070 -0.527 1.00 95.88 91 HIS A C 1
ATOM 743 O O . HIS A 1 91 ? 8.782 -0.833 -0.788 1.00 95.88 91 HIS A O 1
ATOM 749 N N . ILE A 1 92 ? 6.957 0.336 -1.423 1.00 97.25 92 ILE A N 1
ATOM 750 C CA . ILE A 1 92 ? 6.991 -0.028 -2.836 1.00 97.25 92 ILE A CA 1
ATOM 751 C C . ILE A 1 92 ? 7.028 1.250 -3.664 1.00 97.25 92 ILE A C 1
ATOM 753 O O . ILE A 1 92 ? 6.269 2.180 -3.388 1.00 97.25 92 ILE A O 1
ATOM 757 N N . ILE A 1 93 ? 7.897 1.283 -4.672 1.00 96.94 93 ILE A N 1
ATOM 758 C CA . ILE A 1 93 ? 8.030 2.391 -5.620 1.00 96.94 93 ILE A CA 1
ATOM 759 C C . ILE A 1 93 ? 7.886 1.840 -7.040 1.00 96.94 93 ILE A C 1
ATOM 761 O O . ILE A 1 93 ? 8.553 0.867 -7.400 1.00 96.94 93 ILE A O 1
ATOM 765 N N . ILE A 1 94 ? 7.025 2.474 -7.840 1.00 97.88 94 ILE A N 1
ATOM 766 C CA . ILE A 1 94 ? 6.782 2.121 -9.246 1.00 97.88 94 ILE A CA 1
ATOM 767 C C . ILE A 1 94 ? 6.865 3.403 -10.087 1.00 97.88 94 ILE A C 1
ATOM 769 O O . ILE A 1 94 ? 5.965 4.238 -9.984 1.00 97.88 94 ILE A O 1
ATOM 773 N N . PRO A 1 95 ? 7.920 3.617 -10.893 1.00 97.88 95 PRO A N 1
ATOM 774 C CA . PRO A 1 95 ? 7.998 4.756 -11.808 1.00 97.88 95 PRO A CA 1
ATOM 775 C C . PRO A 1 95 ? 6.801 4.822 -12.766 1.00 97.88 95 PRO A C 1
ATOM 777 O O . PRO A 1 95 ? 6.364 3.796 -13.283 1.00 97.88 95 PRO A O 1
ATOM 780 N N . ARG A 1 96 ? 6.286 6.029 -13.037 1.00 97.25 96 ARG A N 1
ATOM 781 C CA . ARG A 1 96 ? 5.116 6.253 -13.907 1.00 97.25 96 ARG A CA 1
ATOM 782 C C . ARG A 1 96 ? 5.488 6.313 -15.392 1.00 97.25 96 ARG A C 1
ATOM 784 O O . ARG A 1 96 ? 5.081 7.217 -16.114 1.00 97.25 96 ARG A O 1
ATOM 791 N N . ILE A 1 97 ? 6.276 5.348 -15.856 1.00 97.88 97 ILE A N 1
ATOM 792 C CA . ILE A 1 97 ? 6.702 5.236 -17.253 1.00 97.88 97 ILE A CA 1
ATOM 793 C C . ILE A 1 97 ? 6.683 3.776 -17.696 1.00 97.88 97 ILE A C 1
ATOM 795 O O . ILE A 1 97 ? 7.166 2.893 -16.987 1.00 97.88 97 ILE A O 1
ATOM 799 N N . ASN A 1 98 ? 6.129 3.528 -18.879 1.00 98.06 98 ASN A N 1
ATOM 800 C CA . ASN A 1 98 ? 6.241 2.249 -19.551 1.00 98.06 98 ASN A CA 1
ATOM 801 C C . ASN A 1 98 ? 7.616 2.177 -20.228 1.00 98.06 98 ASN A C 1
ATOM 803 O O . ASN A 1 98 ? 7.907 2.960 -21.130 1.00 98.06 98 ASN A O 1
ATOM 807 N N . LEU A 1 99 ? 8.463 1.240 -19.807 1.00 97.75 99 LEU A N 1
ATOM 808 C CA . LEU A 1 99 ? 9.854 1.148 -20.263 1.00 97.75 99 LEU A CA 1
ATOM 809 C C . LEU A 1 99 ? 10.000 0.730 -21.734 1.00 97.75 99 LEU A C 1
ATOM 811 O O . LEU A 1 99 ? 11.068 0.933 -22.308 1.00 97.75 99 LEU A O 1
ATOM 815 N N . LEU A 1 100 ? 8.953 0.169 -22.349 1.00 96.50 100 LEU A N 1
ATOM 816 C CA . LEU A 1 100 ? 8.959 -0.190 -23.768 1.00 96.50 100 LEU A CA 1
ATOM 817 C C . LEU A 1 100 ? 8.450 0.950 -24.649 1.00 96.50 100 LEU A C 1
ATOM 819 O O . LEU A 1 100 ? 9.064 1.258 -25.667 1.00 96.50 100 LEU A O 1
ATOM 823 N N . SER A 1 101 ? 7.320 1.560 -24.285 1.00 96.94 101 SER A N 1
ATOM 824 C CA . SER A 1 101 ? 6.692 2.594 -25.119 1.00 96.94 101 SER A CA 1
ATOM 825 C C . SER A 1 101 ? 7.159 4.015 -24.805 1.00 96.94 101 SER A C 1
ATOM 827 O O . SER A 1 101 ? 6.960 4.906 -25.625 1.00 96.94 101 SER A O 1
ATOM 829 N N . GLY A 1 102 ? 7.746 4.249 -23.629 1.00 96.31 102 GLY A N 1
ATOM 830 C CA . GLY A 1 102 ? 8.095 5.583 -23.129 1.00 96.31 102 GLY A CA 1
ATOM 831 C C . GLY A 1 102 ? 6.892 6.426 -22.692 1.00 96.31 102 GLY A C 1
ATOM 832 O O . GLY A 1 102 ? 7.075 7.534 -22.193 1.00 96.31 102 GLY A O 1
ATOM 833 N N . ASN A 1 103 ? 5.670 5.911 -22.853 1.00 95.75 103 ASN A N 1
ATOM 834 C CA . ASN A 1 103 ? 4.449 6.576 -22.415 1.00 95.75 103 ASN A CA 1
ATOM 835 C C . ASN A 1 103 ? 4.267 6.456 -20.901 1.00 95.75 103 ASN A C 1
ATOM 837 O O . ASN A 1 103 ? 4.902 5.638 -20.236 1.00 95.75 103 ASN A O 1
ATOM 841 N N . GLU A 1 104 ? 3.346 7.244 -20.357 1.00 95.44 104 GLU A N 1
ATOM 842 C CA . GLU A 1 104 ? 2.961 7.124 -18.958 1.00 95.44 104 GLU A CA 1
ATOM 843 C C . GLU A 1 104 ? 2.427 5.715 -18.634 1.00 95.44 104 GLU A C 1
ATOM 845 O O . GLU A 1 104 ? 1.627 5.143 -19.376 1.00 95.44 104 GLU A O 1
ATOM 850 N N . ALA A 1 105 ? 2.849 5.176 -17.488 1.00 95.56 105 ALA A N 1
ATOM 851 C CA . ALA A 1 105 ? 2.272 3.975 -16.893 1.00 95.56 105 ALA A CA 1
ATOM 852 C C . ALA A 1 105 ? 1.674 4.317 -15.527 1.00 95.56 105 ALA A C 1
ATOM 854 O O . ALA A 1 105 ? 2.383 4.770 -14.631 1.00 95.56 105 ALA A O 1
ATOM 855 N N . ASN A 1 106 ? 0.376 4.083 -15.350 1.00 95.00 106 ASN A N 1
ATOM 856 C CA . ASN A 1 106 ? -0.294 4.290 -14.072 1.00 95.00 106 ASN A CA 1
ATOM 857 C C . ASN A 1 106 ? -1.298 3.154 -13.789 1.00 95.00 106 ASN A C 1
ATOM 859 O O . ASN A 1 106 ? -2.456 3.267 -14.186 1.00 95.00 106 ASN A O 1
ATOM 863 N N . PRO A 1 107 ? -0.892 2.081 -13.082 1.00 92.50 107 PRO A N 1
ATOM 864 C CA . PRO A 1 107 ? -1.787 0.974 -12.726 1.00 92.50 107 PRO A CA 1
ATOM 865 C C . PRO A 1 107 ? -2.897 1.340 -11.722 1.00 92.50 107 PRO A C 1
ATOM 867 O O . PRO A 1 107 ? -3.789 0.531 -11.485 1.00 92.50 107 PRO A O 1
ATOM 870 N N . VAL A 1 108 ? -2.840 2.519 -11.088 1.00 91.69 108 VAL A N 1
ATOM 871 C CA . VAL A 1 108 ? -3.813 2.967 -10.067 1.00 91.69 108 VAL A CA 1
ATOM 872 C C . VAL A 1 108 ? -4.914 3.831 -10.675 1.00 91.69 108 VAL A C 1
ATOM 874 O O . VAL A 1 108 ? -6.051 3.825 -10.191 1.00 91.69 108 VAL A O 1
ATOM 877 N N . ASP A 1 109 ? -4.557 4.588 -11.716 1.00 88.94 109 ASP A N 1
ATOM 878 C CA . ASP A 1 109 ? -5.360 5.686 -12.248 1.00 88.94 109 ASP A CA 1
ATOM 879 C C . ASP A 1 109 ? -5.793 6.650 -11.110 1.00 88.94 109 ASP A C 1
ATOM 881 O O . ASP A 1 109 ? -5.044 6.873 -10.151 1.00 88.94 109 ASP A O 1
ATOM 885 N N . VAL A 1 110 ? -6.979 7.254 -11.182 1.00 87.62 110 VAL A N 1
ATOM 886 C CA . VAL A 1 110 ? -7.543 8.079 -10.108 1.00 87.62 110 VAL A CA 1
ATOM 887 C C . VAL A 1 110 ? -7.985 7.190 -8.940 1.00 87.62 110 VAL A C 1
ATOM 889 O O . VAL A 1 110 ? -9.067 6.603 -8.973 1.00 87.62 110 VAL A O 1
ATOM 892 N N . TYR A 1 111 ? -7.185 7.152 -7.865 1.00 85.06 111 TYR A N 1
ATOM 893 C CA . TYR A 1 111 ? -7.413 6.307 -6.677 1.00 85.06 111 TYR A CA 1
ATOM 894 C C . TYR A 1 111 ? -8.869 6.296 -6.182 1.00 85.06 111 TYR A C 1
ATOM 896 O O . TYR A 1 111 ? -9.432 5.231 -5.939 1.00 85.06 111 TYR A O 1
ATOM 904 N N . LYS A 1 112 ? -9.507 7.472 -6.080 1.00 86.44 112 LYS A N 1
ATOM 905 C CA . LYS A 1 112 ? -10.879 7.614 -5.555 1.00 86.44 112 LYS A CA 1
ATOM 906 C C . LYS A 1 112 ? -11.924 6.816 -6.340 1.00 86.44 112 LYS A C 1
ATOM 908 O O . LYS A 1 112 ? -12.931 6.414 -5.769 1.00 86.44 112 LYS A O 1
ATOM 913 N N . ASN A 1 113 ? -11.688 6.561 -7.625 1.00 91.62 113 ASN A N 1
ATOM 914 C CA . ASN A 1 113 ? -12.604 5.779 -8.456 1.00 91.62 113 ASN A CA 1
ATOM 915 C C . ASN A 1 113 ? -12.477 4.269 -8.191 1.00 91.62 113 ASN A C 1
ATOM 917 O O . ASN A 1 113 ? -13.385 3.499 -8.512 1.00 91.62 113 ASN A O 1
ATOM 921 N N . HIS A 1 114 ? -11.359 3.845 -7.598 1.00 90.44 114 HIS A N 1
ATOM 922 C CA . HIS A 1 114 ? -10.959 2.447 -7.472 1.00 90.44 114 HIS A CA 1
ATOM 923 C C . HIS A 1 114 ? -10.728 1.998 -6.019 1.00 90.44 114 HIS A C 1
ATOM 925 O O . HIS A 1 114 ? -10.379 0.841 -5.798 1.00 90.44 114 HIS A O 1
ATOM 931 N N . GLU A 1 115 ? -10.984 2.861 -5.029 1.00 89.94 115 GLU A N 1
ATOM 932 C CA . GLU A 1 115 ? -10.761 2.610 -3.595 1.00 89.94 115 GLU A CA 1
ATOM 933 C C . GLU A 1 115 ? -11.299 1.253 -3.124 1.00 89.94 115 GLU A C 1
ATOM 935 O O . GLU A 1 115 ? -10.552 0.455 -2.562 1.00 89.94 115 GLU A O 1
ATOM 940 N N . LYS A 1 116 ? -12.551 0.924 -3.465 1.00 91.38 116 LYS A N 1
ATOM 941 C CA . LYS A 1 116 ? -13.173 -0.362 -3.103 1.00 91.38 116 LYS A CA 1
ATOM 942 C C . LYS A 1 116 ? -12.392 -1.591 -3.590 1.00 91.38 116 LYS A C 1
ATOM 944 O O . LYS A 1 116 ? -12.460 -2.643 -2.962 1.00 91.38 116 LYS A O 1
ATOM 949 N N . TYR A 1 117 ? -11.682 -1.486 -4.717 1.00 91.75 117 TYR A N 1
ATOM 950 C CA . TYR A 1 117 ? -10.873 -2.583 -5.245 1.00 91.75 117 TYR A CA 1
ATOM 951 C C . TYR A 1 117 ? -9.566 -2.704 -4.467 1.00 91.75 117 TYR A C 1
ATOM 953 O O . TYR A 1 117 ? -9.199 -3.815 -4.100 1.00 91.75 117 TYR A O 1
ATOM 961 N N . PHE A 1 118 ? -8.916 -1.581 -4.138 1.00 91.75 118 PHE A N 1
ATOM 962 C CA . PHE A 1 118 ? -7.733 -1.564 -3.269 1.00 91.75 118 PHE A CA 1
ATOM 963 C C . PHE A 1 118 ? -8.022 -2.169 -1.899 1.00 91.75 118 PHE A C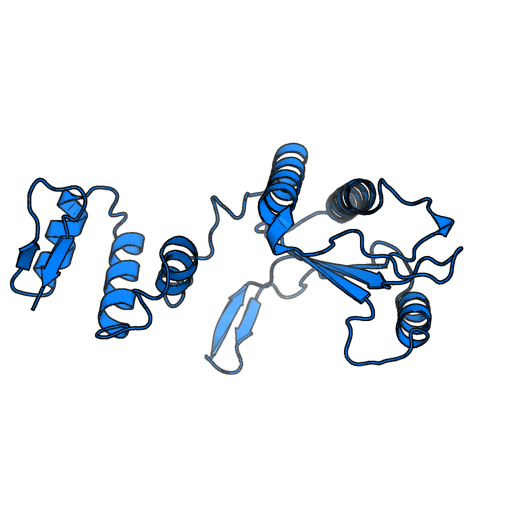 1
ATOM 965 O O . PHE A 1 118 ? -7.266 -3.023 -1.435 1.00 91.75 118 PHE A O 1
ATOM 972 N N . GLU A 1 119 ? -9.157 -1.813 -1.302 1.00 91.38 119 GLU A N 1
ATOM 973 C CA . GLU A 1 119 ? -9.616 -2.431 -0.061 1.00 91.38 119 GLU A CA 1
ATOM 974 C C . GLU A 1 119 ? -9.879 -3.932 -0.236 1.00 91.38 119 GLU A C 1
ATOM 976 O O . GLU A 1 119 ? -9.426 -4.730 0.578 1.00 91.38 119 GLU A O 1
ATOM 981 N N . ALA A 1 120 ? -10.553 -4.349 -1.313 1.00 93.50 120 ALA A N 1
ATOM 982 C CA . ALA A 1 120 ? -10.828 -5.765 -1.555 1.00 93.50 120 ALA A CA 1
ATOM 983 C C . ALA A 1 120 ? -9.546 -6.603 -1.708 1.00 93.50 120 ALA A C 1
ATOM 985 O O . ALA A 1 120 ? -9.479 -7.714 -1.188 1.00 93.50 120 ALA A O 1
ATOM 986 N N . ILE A 1 121 ? -8.518 -6.079 -2.382 1.00 94.25 121 ILE A N 1
ATOM 987 C CA . ILE A 1 121 ? -7.222 -6.761 -2.536 1.00 94.25 121 ILE A CA 1
ATOM 988 C C . ILE A 1 121 ? -6.501 -6.849 -1.198 1.00 94.25 121 ILE A C 1
ATOM 990 O O . ILE A 1 121 ? -5.954 -7.900 -0.873 1.00 94.25 121 ILE A O 1
ATOM 994 N N . GLN A 1 122 ? -6.510 -5.766 -0.417 1.00 94.69 122 GLN A N 1
ATOM 995 C CA . GLN A 1 122 ? -5.939 -5.765 0.925 1.00 94.69 122 GLN A CA 1
ATOM 996 C C . GLN A 1 122 ? -6.593 -6.851 1.785 1.00 94.69 122 GLN A C 1
ATOM 998 O O . GLN A 1 122 ? -5.891 -7.664 2.379 1.00 94.69 122 GLN A O 1
ATOM 1003 N N . GLU A 1 123 ? -7.926 -6.923 1.798 1.00 95.25 123 GLU A N 1
ATOM 1004 C CA . GLU A 1 123 ? -8.641 -7.948 2.559 1.00 95.25 123 GLU A CA 1
ATOM 1005 C C . GLU A 1 123 ? -8.408 -9.359 2.005 1.00 95.25 123 GLU A C 1
ATOM 1007 O O . GLU A 1 123 ? -8.268 -10.302 2.780 1.00 95.25 123 GLU A O 1
ATOM 1012 N N . HIS A 1 124 ? -8.283 -9.518 0.685 1.00 96.31 124 HIS A N 1
ATOM 1013 C CA . HIS A 1 124 ? -7.931 -10.800 0.075 1.00 96.31 124 HIS A CA 1
ATOM 1014 C C . HIS A 1 124 ? -6.545 -11.286 0.520 1.00 96.31 124 HIS A C 1
ATOM 1016 O O . HIS A 1 124 ? -6.400 -12.435 0.935 1.00 96.31 124 HIS A O 1
ATOM 1022 N N . ILE A 1 125 ? -5.535 -10.410 0.479 1.00 96.94 125 ILE A N 1
ATOM 1023 C CA . ILE A 1 125 ? -4.178 -10.703 0.960 1.00 96.94 125 ILE A CA 1
ATOM 1024 C C . ILE A 1 125 ? -4.220 -11.038 2.454 1.00 96.94 125 ILE A C 1
ATOM 1026 O O . ILE A 1 125 ? -3.628 -12.033 2.875 1.00 96.94 125 ILE A O 1
ATOM 1030 N N . ASN A 1 126 ? -4.962 -10.262 3.249 1.00 96.94 126 ASN A N 1
ATOM 1031 C CA . ASN A 1 126 ? -5.092 -10.508 4.681 1.00 96.94 126 ASN A CA 1
ATOM 1032 C C . ASN A 1 126 ? -5.675 -11.894 4.967 1.00 96.94 126 ASN A C 1
ATOM 1034 O O . ASN A 1 126 ? -5.083 -12.666 5.716 1.00 96.94 126 ASN A O 1
ATOM 1038 N N . GLN A 1 127 ? -6.777 -12.255 4.308 1.00 96.81 127 GLN A N 1
ATOM 1039 C CA . GLN A 1 127 ? -7.404 -13.569 4.457 1.00 96.81 127 GLN A CA 1
ATOM 1040 C C . GLN A 1 127 ? -6.490 -14.705 3.988 1.00 96.81 127 GLN A C 1
ATOM 1042 O O . GLN A 1 127 ? -6.360 -15.711 4.684 1.00 96.81 127 GLN A O 1
ATOM 1047 N N . LYS A 1 128 ? -5.823 -14.542 2.837 1.00 97.88 128 LYS A N 1
ATOM 1048 C CA . LYS A 1 128 ? -4.918 -15.553 2.270 1.00 97.88 128 LYS A CA 1
ATOM 1049 C C . LYS A 1 128 ? -3.764 -15.896 3.213 1.00 97.88 128 LYS A C 1
ATOM 1051 O O . LYS A 1 128 ? -3.357 -17.054 3.275 1.00 97.88 128 LYS A O 1
ATOM 1056 N N . TYR A 1 129 ? -3.241 -14.902 3.928 1.00 97.50 129 TYR A N 1
ATOM 1057 C CA . TYR A 1 129 ? -2.065 -15.056 4.785 1.00 97.50 129 TYR A CA 1
ATOM 1058 C C . TYR A 1 129 ? -2.364 -15.038 6.291 1.00 97.50 129 TYR A C 1
ATOM 1060 O O . TYR A 1 129 ? -1.432 -15.139 7.087 1.00 97.50 129 TYR A O 1
ATOM 1068 N N . GLY A 1 130 ? 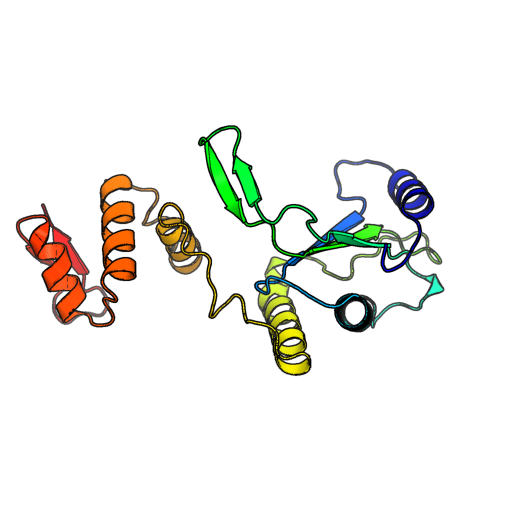-3.634 -14.928 6.691 1.00 96.31 130 GLY A N 1
ATOM 1069 C CA . GLY A 1 130 ? -4.033 -14.834 8.098 1.00 96.31 130 GLY A CA 1
ATOM 1070 C C . GLY A 1 130 ? -3.539 -13.560 8.795 1.00 96.31 130 GLY A C 1
ATOM 1071 O O . GLY A 1 130 ? -3.214 -13.607 9.979 1.00 96.31 130 GLY A O 1
ATOM 1072 N N . LEU A 1 131 ? -3.435 -12.447 8.062 1.00 95.94 131 LEU A N 1
ATOM 1073 C CA . LEU A 1 131 ? -3.048 -11.141 8.602 1.00 95.94 131 LEU A CA 1
ATOM 1074 C C . LEU A 1 131 ? -4.268 -10.384 9.129 1.00 95.94 131 LEU A C 1
ATOM 1076 O O . LEU A 1 131 ? -5.392 -10.562 8.658 1.00 95.94 131 LEU A O 1
ATOM 1080 N N . SER A 1 132 ? -4.027 -9.493 10.084 1.00 93.75 132 SER A N 1
ATOM 1081 C CA . SER A 1 132 ? -5.077 -8.698 10.711 1.00 93.75 132 SER A CA 1
ATOM 1082 C C . SER A 1 132 ? -5.620 -7.631 9.760 1.00 93.75 132 SER A C 1
ATOM 1084 O O . SER A 1 132 ? -4.875 -6.787 9.257 1.00 93.75 132 SER A O 1
ATOM 1086 N N . SER A 1 133 ? -6.942 -7.603 9.589 1.00 90.12 133 SER A N 1
ATOM 1087 C CA . SER A 1 133 ? -7.606 -6.548 8.826 1.00 90.12 133 SER A CA 1
ATOM 1088 C C . SER A 1 133 ? -7.487 -5.195 9.535 1.00 90.12 133 SER A C 1
ATOM 1090 O O . SER A 1 133 ? -7.829 -5.098 10.720 1.00 90.12 133 SER A O 1
ATOM 1092 N N . PRO A 1 134 ? -7.092 -4.108 8.847 1.00 83.88 134 PRO A N 1
ATOM 1093 C CA . PRO A 1 134 ? -7.138 -2.772 9.431 1.00 83.88 134 PRO A CA 1
ATOM 1094 C C . PRO A 1 134 ? -8.573 -2.276 9.654 1.00 83.88 134 PRO A C 1
ATOM 1096 O O . PRO A 1 134 ? -8.759 -1.354 10.442 1.00 83.88 134 PRO A O 1
ATOM 1099 N N . ARG A 1 135 ? -9.593 -2.887 9.027 1.00 81.31 135 ARG A N 1
ATOM 1100 C CA . ARG A 1 135 ? -11.007 -2.566 9.302 1.00 81.31 135 ARG A CA 1
ATOM 1101 C C . ARG A 1 135 ? -11.444 -3.013 10.693 1.00 81.31 135 ARG A C 1
ATOM 1103 O O . ARG A 1 135 ? -12.254 -2.346 11.324 1.00 81.31 135 ARG A O 1
ATOM 1110 N N . GLU A 1 136 ? -10.874 -4.110 11.174 1.00 79.38 136 GLU A N 1
ATOM 1111 C CA . GLU A 1 136 ? -11.107 -4.639 12.523 1.00 79.38 136 GLU A CA 1
ATOM 1112 C C . GLU A 1 136 ? -10.094 -4.086 13.537 1.00 79.38 136 GLU A C 1
ATOM 1114 O O . GLU A 1 136 ? -10.309 -4.141 14.743 1.00 79.38 136 GLU A O 1
ATOM 1119 N N . ASN A 1 137 ? -8.988 -3.526 13.041 1.00 78.31 137 ASN A N 1
ATOM 1120 C CA . ASN A 1 137 ? -7.869 -3.015 13.829 1.00 78.31 137 ASN A CA 1
ATOM 1121 C C . ASN A 1 137 ? -7.610 -1.535 13.536 1.00 78.31 137 ASN A C 1
ATOM 1123 O O . ASN A 1 137 ? -6.458 -1.112 13.380 1.00 78.31 137 ASN A O 1
ATOM 1127 N N . VAL A 1 138 ? -8.684 -0.747 13.451 1.00 67.69 138 VAL A N 1
ATOM 1128 C CA . VAL A 1 138 ? -8.584 0.705 13.303 1.00 67.69 138 VAL A CA 1
ATOM 1129 C C . VAL A 1 138 ? -7.750 1.218 14.468 1.00 67.69 138 VAL A C 1
ATOM 1131 O O . VAL A 1 138 ? -8.064 0.950 15.630 1.00 67.69 138 VAL A O 1
ATOM 1134 N N . ARG A 1 139 ? -6.659 1.936 14.172 1.00 59.25 139 ARG A N 1
ATOM 1135 C CA . ARG A 1 139 ? -5.929 2.655 15.216 1.00 59.25 139 ARG A CA 1
ATOM 1136 C C . ARG A 1 139 ? -6.904 3.667 15.796 1.00 59.25 139 ARG A C 1
ATOM 1138 O O . ARG A 1 139 ? -7.153 4.703 15.187 1.00 59.25 139 ARG A O 1
ATOM 1145 N N . ALA A 1 140 ? -7.465 3.345 16.955 1.00 50.66 140 ALA A N 1
ATOM 1146 C CA . ALA A 1 140 ? -8.130 4.304 17.809 1.00 50.66 140 ALA A CA 1
ATOM 1147 C C . ALA A 1 140 ? -7.037 5.199 18.392 1.00 50.66 140 ALA A C 1
ATOM 1149 O O . ALA A 1 140 ? -6.708 5.125 19.571 1.00 50.66 140 ALA A O 1
ATOM 1150 N N . ASP A 1 141 ? -6.416 6.014 17.541 1.00 51.41 141 ASP A N 1
ATOM 1151 C CA . ASP A 1 141 ? -5.844 7.228 18.066 1.00 51.41 141 ASP A CA 1
ATOM 1152 C C . ASP A 1 141 ? -7.052 8.033 18.532 1.00 51.41 141 ASP A C 1
ATOM 1154 O O . ASP A 1 141 ? -7.917 8.444 17.757 1.00 51.41 141 ASP A O 1
ATOM 1158 N N . ILE A 1 142 ? -7.189 8.109 19.843 1.00 47.06 142 ILE A N 1
ATOM 1159 C CA . ILE A 1 142 ? -8.306 8.737 20.534 1.00 47.06 142 ILE A CA 1
ATOM 1160 C C . ILE A 1 142 ? -8.469 10.201 20.085 1.00 47.06 142 ILE A C 1
ATOM 1162 O O . ILE A 1 142 ? -9.577 10.739 20.080 1.00 47.06 142 ILE A O 1
ATOM 1166 N N . THR A 1 143 ? -7.381 10.824 19.625 1.00 49.84 143 THR A N 1
ATOM 1167 C CA . THR A 1 143 ? -7.398 12.159 19.022 1.00 49.84 143 THR A CA 1
ATOM 1168 C C . THR A 1 143 ? -7.973 12.190 17.592 1.00 49.84 143 THR A C 1
ATOM 1170 O O . THR A 1 143 ? -8.476 13.234 17.156 1.00 49.84 143 THR A O 1
ATOM 1173 N N . ASP A 1 144 ? -7.980 11.051 16.889 1.00 55.78 144 ASP A N 1
ATOM 1174 C CA . ASP A 1 144 ? -8.304 10.882 15.464 1.00 55.78 144 ASP A CA 1
ATOM 1175 C C . ASP A 1 144 ? -9.620 10.125 15.194 1.00 55.78 144 ASP A C 1
ATOM 1177 O O . ASP A 1 144 ? -10.122 10.137 14.072 1.00 55.78 144 ASP A O 1
ATOM 1181 N N . ALA A 1 145 ? -10.254 9.522 16.205 1.00 55.84 145 ALA A N 1
ATOM 1182 C CA . ALA A 1 145 ? -11.547 8.840 16.049 1.00 55.84 145 ALA A CA 1
ATOM 1183 C C . ALA A 1 145 ? -12.642 9.760 15.458 1.00 55.84 145 ALA A C 1
ATOM 1185 O O . ALA A 1 145 ? -13.457 9.343 14.632 1.00 55.84 145 ALA A O 1
ATOM 1186 N N . ALA A 1 146 ? -12.607 11.051 15.803 1.00 55.94 146 ALA A N 1
ATOM 1187 C CA . ALA A 1 146 ? -13.443 12.074 15.179 1.00 55.94 146 ALA A CA 1
ATOM 1188 C C . ALA A 1 146 ? -13.104 12.309 13.693 1.00 55.94 146 ALA A C 1
ATOM 1190 O O . ALA A 1 146 ? -13.998 12.613 12.903 1.00 55.94 146 ALA A O 1
ATOM 1191 N N . SER A 1 147 ? -11.841 12.161 13.283 1.00 55.00 147 SER A N 1
ATOM 1192 C CA . SER A 1 147 ? -11.430 12.293 11.878 1.00 55.00 147 SER A CA 1
ATOM 1193 C C . SER A 1 147 ? -11.894 11.094 11.048 1.00 55.00 147 SER A C 1
ATOM 1195 O O . SER A 1 147 ? -12.391 11.283 9.938 1.00 55.00 147 SER A O 1
ATOM 1197 N N . VAL A 1 148 ? -11.839 9.879 11.607 1.00 56.03 148 VAL A N 1
ATOM 1198 C CA . VAL A 1 148 ? -12.378 8.667 10.968 1.00 56.03 148 VAL A CA 1
ATOM 1199 C C . VAL A 1 148 ? -13.883 8.820 10.731 1.00 56.03 148 VAL A C 1
ATOM 1201 O O . VAL A 1 148 ? -14.359 8.586 9.620 1.00 56.03 148 VAL A O 1
ATOM 1204 N N . LEU A 1 149 ? -14.627 9.308 11.730 1.00 59.66 149 LEU A N 1
ATOM 1205 C CA . LEU A 1 149 ? -16.058 9.607 11.593 1.00 59.66 149 LEU A CA 1
ATOM 1206 C C . LEU A 1 149 ? -16.332 10.738 10.585 1.00 59.66 149 LEU A C 1
ATOM 1208 O O . LEU A 1 149 ? -17.294 10.650 9.820 1.00 59.66 149 LEU A O 1
ATOM 1212 N N . SER A 1 150 ? -15.468 11.758 10.529 1.00 56.56 150 SER A N 1
ATOM 1213 C CA . SER A 1 150 ? -15.569 12.860 9.554 1.00 56.56 150 SER A CA 1
ATOM 1214 C C . SER A 1 150 ? -15.415 12.379 8.114 1.00 56.56 150 SER A C 1
ATOM 1216 O O . SER A 1 150 ? -16.129 12.847 7.234 1.00 56.56 150 SER A O 1
ATOM 1218 N N . ARG A 1 151 ? -14.517 11.418 7.854 1.00 54.66 151 ARG A N 1
ATOM 1219 C CA . ARG A 1 151 ? -14.335 10.846 6.507 1.00 54.66 151 ARG A CA 1
ATOM 1220 C C . ARG A 1 151 ? -15.586 10.119 6.012 1.00 54.66 151 ARG A C 1
ATOM 1222 O O . ARG A 1 151 ? -15.870 10.163 4.822 1.00 54.66 151 ARG A O 1
ATOM 1229 N N . TYR A 1 152 ? -16.333 9.484 6.919 1.00 53.34 152 TYR A N 1
ATOM 1230 C CA . TYR A 1 152 ? -17.549 8.735 6.586 1.00 53.34 152 TYR A CA 1
ATOM 1231 C C . TYR A 1 152 ? -18.816 9.598 6.496 1.00 53.34 152 TYR A C 1
ATOM 1233 O O . TYR A 1 152 ? -19.705 9.268 5.714 1.00 53.34 152 TYR A O 1
ATOM 1241 N N . LYS A 1 153 ? -18.938 10.666 7.298 1.00 56.09 153 LYS A N 1
ATOM 1242 C CA . LYS A 1 153 ? -20.172 11.477 7.382 1.00 56.09 153 LYS A CA 1
ATOM 1243 C C . LYS A 1 153 ? -20.048 12.928 6.899 1.00 56.09 153 LYS A C 1
ATOM 1245 O O . LYS A 1 153 ? -21.072 13.592 6.778 1.00 56.09 153 LYS A O 1
ATOM 1250 N N . GLY A 1 154 ? -18.844 13.408 6.585 1.00 53.94 154 GLY A N 1
ATOM 1251 C CA . GLY A 1 154 ? -18.576 14.817 6.268 1.00 53.94 154 GLY A CA 1
ATOM 1252 C C . GLY A 1 154 ? -18.215 15.666 7.499 1.00 53.94 154 GLY A C 1
ATOM 1253 O O . GLY A 1 154 ? -18.133 15.157 8.616 1.00 53.94 154 GLY A O 1
ATOM 1254 N N . ASP A 1 155 ? -17.983 16.968 7.275 1.00 56.09 155 ASP A N 1
ATOM 1255 C CA . ASP A 1 155 ? -17.333 17.975 8.152 1.00 56.09 155 ASP A CA 1
ATOM 1256 C C . ASP A 1 155 ? -17.950 18.239 9.553 1.00 56.09 155 ASP A C 1
ATOM 1258 O O . ASP A 1 155 ? -17.528 19.158 10.264 1.00 56.09 155 ASP A O 1
ATOM 1262 N N . ASP A 1 156 ? -18.907 17.435 10.018 1.00 59.53 156 ASP A N 1
ATOM 1263 C CA . ASP A 1 156 ? -19.658 17.669 11.262 1.00 59.53 156 ASP A CA 1
ATOM 1264 C C . ASP A 1 156 ? -18.786 17.733 12.533 1.00 59.53 156 ASP A C 1
ATOM 1266 O O . ASP A 1 156 ? -19.181 18.346 13.536 1.00 59.53 156 ASP A O 1
ATOM 1270 N N . PHE A 1 157 ? -17.585 17.149 12.520 1.00 64.81 157 PHE A N 1
ATOM 1271 C CA . PHE A 1 157 ? -16.656 17.180 13.658 1.00 64.81 157 PHE A CA 1
ATOM 1272 C C . PHE A 1 157 ? -15.659 18.345 13.635 1.00 64.81 157 PHE A C 1
ATOM 1274 O O . PHE A 1 157 ? -15.111 18.670 14.690 1.00 64.81 157 PHE A O 1
ATOM 1281 N N . TYR A 1 158 ? -15.444 19.014 12.497 1.00 59.62 158 TYR A N 1
ATOM 1282 C CA . TYR A 1 158 ? -14.541 20.174 12.414 1.00 59.62 158 TYR A CA 1
ATOM 1283 C C . TYR A 1 158 ? -15.214 21.501 12.802 1.00 59.62 158 TYR A C 1
ATOM 1285 O O . TYR A 1 158 ? -14.532 22.513 12.964 1.00 59.62 158 TYR A O 1
ATOM 1293 N N . GLY A 1 159 ? -16.536 21.501 12.996 1.00 68.31 159 GLY A N 1
ATOM 1294 C CA . GLY A 1 159 ? -17.316 22.672 13.400 1.00 68.31 159 GLY A CA 1
ATOM 1295 C C . GLY A 1 159 ? -17.239 23.033 14.894 1.00 68.31 159 GLY A C 1
ATOM 1296 O O . GLY A 1 159 ? -16.312 22.681 15.625 1.00 68.31 159 GLY A O 1
ATOM 1297 N N . LYS A 1 160 ? -18.256 23.760 15.378 1.00 74.06 160 LYS A N 1
ATOM 1298 C CA . LYS A 1 160 ? -18.356 24.196 16.784 1.00 74.06 160 LYS A CA 1
ATOM 1299 C C . LYS A 1 160 ? -18.292 23.012 17.759 1.00 74.06 160 LYS A C 1
ATOM 1301 O O . LYS A 1 160 ? -18.831 21.937 17.484 1.00 74.06 160 LYS A O 1
ATOM 1306 N N . ASN A 1 161 ? -17.680 23.259 18.920 1.00 80.81 161 ASN A N 1
ATOM 1307 C CA . ASN A 1 161 ? -17.522 22.305 20.026 1.00 80.81 161 ASN A CA 1
ATOM 1308 C C . ASN A 1 161 ? -16.723 21.041 19.652 1.00 80.81 161 ASN A C 1
ATOM 1310 O O . ASN A 1 161 ? -16.956 19.969 20.206 1.00 80.81 161 ASN A O 1
ATOM 1314 N N . ARG A 1 162 ? -15.763 21.166 18.724 1.00 78.00 162 ARG A N 1
ATOM 1315 C CA . ARG A 1 162 ? -14.882 20.075 18.277 1.00 78.00 162 ARG A CA 1
ATOM 1316 C C . ARG A 1 162 ? -14.232 19.311 19.432 1.00 78.00 162 ARG A C 1
ATOM 1318 O O . ARG A 1 162 ? -14.290 18.088 19.442 1.00 78.00 162 ARG A O 1
ATOM 1325 N N . GLN A 1 163 ? -13.654 20.021 20.400 1.00 80.62 163 GLN A N 1
ATOM 1326 C CA . GLN A 1 163 ? -12.955 19.396 21.527 1.00 80.62 163 GLN A CA 1
ATOM 1327 C C . GLN A 1 163 ? -13.896 18.514 22.359 1.00 80.62 163 GLN A C 1
ATOM 1329 O O . GLN A 1 163 ? -13.556 17.382 22.681 1.00 80.62 163 GLN A O 1
ATOM 1334 N N . PHE A 1 164 ? -15.113 18.995 22.622 1.00 86.06 164 PHE A N 1
ATOM 1335 C CA . PHE A 1 164 ? -16.141 18.217 23.308 1.00 86.06 164 PHE A CA 1
ATOM 1336 C C . PHE A 1 164 ? -16.542 16.968 22.512 1.00 86.06 164 PHE A C 1
ATOM 1338 O O . PHE A 1 164 ? -16.596 15.874 23.062 1.00 86.06 164 PHE A O 1
ATOM 1345 N N . LYS A 1 165 ? -16.772 17.109 21.200 1.00 84.06 165 LYS A N 1
ATOM 1346 C CA . LYS A 1 165 ? -17.118 15.974 20.330 1.00 84.06 165 LYS A CA 1
ATOM 1347 C C . LYS A 1 165 ? -16.007 14.921 20.279 1.00 84.06 165 LYS A C 1
ATOM 1349 O O . LYS A 1 165 ? -16.310 13.734 20.270 1.00 84.06 165 LYS A O 1
ATOM 1354 N N . GLN A 1 166 ? -14.742 15.344 20.250 1.00 79.44 166 GLN A N 1
ATOM 1355 C CA . GLN A 1 166 ? -13.588 14.440 20.294 1.00 79.44 166 GLN A CA 1
ATOM 1356 C C . GLN A 1 166 ? -13.534 13.669 21.619 1.00 79.44 166 GLN A C 1
ATOM 1358 O O . GLN A 1 166 ? -13.429 12.445 21.602 1.00 79.44 166 GLN A O 1
ATOM 1363 N N . GLU A 1 167 ? -13.695 14.359 22.750 1.00 83.38 167 GLU A N 1
ATOM 1364 C CA . GLU A 1 167 ? -13.703 13.728 24.076 1.00 83.38 167 GLU A CA 1
ATOM 1365 C C . GLU A 1 167 ? -14.897 12.780 24.268 1.00 83.38 167 GLU A C 1
ATOM 1367 O O . GLU A 1 167 ? -14.776 11.715 24.868 1.00 83.38 167 GLU A O 1
ATOM 1372 N N . LEU A 1 168 ? -16.062 13.124 23.718 1.00 87.38 168 LEU A N 1
ATOM 1373 C CA . LEU A 1 168 ? -17.235 12.256 23.771 1.00 87.38 168 LEU A CA 1
ATOM 1374 C C . LEU A 1 168 ? -17.016 10.962 22.968 1.00 87.38 168 LEU A C 1
ATOM 1376 O O . LEU A 1 168 ? -17.344 9.880 23.447 1.00 87.38 168 LEU A O 1
ATOM 1380 N N . VAL A 1 169 ? -16.427 11.049 21.768 1.00 84.25 169 VAL A N 1
ATOM 1381 C CA . VAL A 1 169 ? -16.106 9.865 20.946 1.00 84.25 169 VAL A CA 1
ATOM 1382 C C . VAL A 1 169 ? -15.080 8.970 21.637 1.00 84.25 169 VAL A C 1
ATOM 1384 O O . VAL A 1 169 ? -15.232 7.750 21.622 1.00 84.25 169 VAL A O 1
ATOM 1387 N N . LYS A 1 170 ? -14.068 9.561 22.280 1.00 80.44 170 LYS A N 1
ATOM 1388 C CA . LYS A 1 170 ? -13.112 8.819 23.104 1.00 80.44 170 LYS A CA 1
ATOM 1389 C C . LYS A 1 170 ? -13.829 7.960 24.144 1.00 80.44 170 LYS A C 1
ATOM 1391 O O . LYS A 1 170 ? -13.605 6.756 24.200 1.00 80.44 170 LYS A O 1
ATOM 1396 N N . GLN A 1 171 ? -14.735 8.563 24.911 1.00 85.75 171 GLN A N 1
ATOM 1397 C CA . GLN A 1 171 ? -15.469 7.857 25.957 1.00 85.75 171 GLN A CA 1
ATOM 1398 C C . GLN A 1 171 ? -16.403 6.773 25.406 1.00 85.75 171 GLN A C 1
ATOM 1400 O O . GLN A 1 171 ? -16.533 5.723 26.027 1.00 85.75 171 GLN A O 1
ATOM 1405 N N . VAL A 1 172 ? -17.016 6.981 24.234 1.00 85.38 172 VAL A N 1
ATOM 1406 C CA . VAL A 1 172 ? -17.804 5.938 23.547 1.00 85.38 172 VAL A CA 1
ATOM 1407 C C . VAL A 1 172 ? -16.951 4.694 23.297 1.00 85.38 172 VAL A C 1
ATOM 1409 O O . VAL A 1 172 ? -17.397 3.581 23.574 1.00 85.38 172 VAL A O 1
ATOM 1412 N N . ILE A 1 173 ? -15.722 4.884 22.811 1.00 78.81 173 ILE A N 1
ATOM 1413 C CA . ILE A 1 173 ? -14.792 3.790 22.512 1.00 78.81 173 ILE A CA 1
ATOM 1414 C C . ILE A 1 173 ? -14.295 3.138 23.806 1.00 78.81 173 ILE A C 1
ATOM 1416 O O . ILE A 1 173 ? -14.410 1.925 23.959 1.00 78.81 173 ILE A O 1
ATOM 1420 N N . GLU A 1 174 ? -13.781 3.929 24.751 1.00 80.00 174 GLU A N 1
ATOM 1421 C CA . GLU A 1 174 ? -13.202 3.428 26.006 1.00 80.00 174 GLU A CA 1
ATOM 1422 C C . GLU A 1 174 ? -14.221 2.676 26.867 1.00 80.00 174 GLU A C 1
ATOM 1424 O O . GLU A 1 174 ? -13.875 1.693 27.520 1.00 80.00 174 GLU A O 1
ATOM 1429 N N . ARG A 1 175 ? -15.486 3.110 26.850 1.00 85.31 175 ARG A N 1
ATOM 1430 C CA . ARG A 1 175 ? -16.568 2.479 27.616 1.00 85.31 175 ARG A CA 1
ATOM 1431 C C . ARG A 1 175 ? -17.323 1.403 26.830 1.00 85.31 175 ARG A C 1
ATOM 1433 O O . ARG A 1 175 ? -18.282 0.847 27.357 1.00 85.31 175 ARG A O 1
ATOM 1440 N N . GLY A 1 176 ? -16.922 1.104 25.591 1.00 81.88 176 GLY A N 1
ATOM 1441 C CA . GLY A 1 176 ? -17.560 0.069 24.770 1.00 81.88 176 GLY A CA 1
ATOM 1442 C C . GLY A 1 176 ? -19.043 0.336 24.489 1.00 81.88 176 GLY A C 1
ATOM 1443 O O . GLY A 1 176 ? -19.849 -0.595 24.456 1.00 81.88 176 GLY A O 1
ATOM 1444 N N . VAL A 1 177 ? -19.421 1.604 24.311 1.00 87.81 177 VAL A N 1
ATOM 1445 C CA . VAL A 1 177 ? -20.808 2.011 24.053 1.00 87.81 177 VAL A CA 1
ATOM 1446 C C . VAL A 1 177 ? -21.221 1.540 22.659 1.00 87.81 177 VAL A C 1
ATOM 1448 O O . VAL A 1 177 ? -20.737 2.040 21.645 1.00 87.81 177 VAL A O 1
ATOM 1451 N N . THR A 1 178 ? -22.136 0.575 22.612 1.00 88.44 178 THR A N 1
ATOM 1452 C CA . THR A 1 178 ? -22.589 -0.071 21.365 1.00 88.44 178 THR A CA 1
ATOM 1453 C C . THR A 1 178 ? -24.082 0.106 21.095 1.00 88.44 178 THR A C 1
ATOM 1455 O O . THR A 1 178 ? -24.559 -0.267 20.024 1.00 88.44 178 THR A O 1
ATOM 1458 N N . SER A 1 179 ? -24.827 0.710 22.027 1.00 89.31 179 SER A N 1
ATOM 1459 C CA . SER A 1 179 ? -26.262 0.956 21.890 1.00 89.31 179 SER A CA 1
ATOM 1460 C C . SER A 1 179 ? -26.604 2.447 21.943 1.00 89.31 179 SER A C 1
ATOM 1462 O O . SER A 1 179 ? -25.891 3.266 22.526 1.00 89.31 179 SER A O 1
ATOM 1464 N N . ARG A 1 180 ? -27.743 2.811 21.341 1.00 87.62 180 ARG A N 1
ATOM 1465 C CA . ARG A 1 180 ? -28.260 4.189 21.363 1.00 87.62 180 ARG A CA 1
ATOM 1466 C C . ARG A 1 180 ? -28.611 4.649 22.779 1.00 87.62 180 ARG A C 1
ATOM 1468 O O . ARG A 1 180 ? -28.378 5.806 23.109 1.00 87.62 180 ARG A O 1
ATOM 1475 N N . ALA A 1 181 ? -29.162 3.750 23.594 1.00 90.56 181 ALA A N 1
ATOM 1476 C CA . ALA A 1 181 ? -29.530 4.047 24.974 1.00 90.56 181 ALA A CA 1
ATOM 1477 C C . ALA A 1 181 ? -28.289 4.391 25.809 1.00 90.56 181 ALA A C 1
ATOM 1479 O O . ALA A 1 181 ? -28.273 5.419 26.483 1.00 90.56 181 ALA A O 1
ATOM 1480 N N . ASP A 1 182 ? -27.224 3.598 25.673 1.00 93.31 182 ASP A N 1
ATOM 1481 C CA . ASP A 1 182 ? -25.959 3.830 26.378 1.00 93.31 182 ASP A CA 1
ATOM 1482 C C . ASP A 1 182 ? -25.275 5.110 25.893 1.00 93.31 182 ASP A C 1
ATOM 1484 O O . ASP A 1 182 ? -24.730 5.871 26.690 1.00 93.31 182 ASP A O 1
ATOM 1488 N N . PHE A 1 183 ? -25.361 5.407 24.592 1.00 93.69 183 PHE A N 1
ATOM 1489 C CA . PHE A 1 183 ? -24.871 6.675 24.057 1.00 93.69 183 PHE A CA 1
ATOM 1490 C C . PHE A 1 183 ? -25.625 7.874 24.646 1.00 93.69 183 PHE A C 1
ATOM 1492 O O . PHE A 1 183 ? -25.009 8.879 24.991 1.00 93.69 183 PHE A O 1
ATOM 1499 N N . TYR A 1 184 ? -26.948 7.784 24.802 1.00 93.75 184 TYR A N 1
ATOM 1500 C CA . TYR A 1 184 ? -27.742 8.868 25.389 1.00 93.75 184 TYR A CA 1
ATOM 1501 C C . TYR A 1 184 ? -27.455 9.046 26.877 1.00 93.75 184 TYR A C 1
ATOM 1503 O O . TYR A 1 184 ? -27.342 10.184 27.333 1.00 93.75 184 TYR A O 1
ATOM 1511 N N . ALA A 1 185 ? -27.274 7.943 27.606 1.00 94.31 185 ALA A N 1
ATOM 1512 C CA . ALA A 1 185 ? -26.837 7.974 28.995 1.00 94.31 185 ALA A CA 1
ATOM 1513 C C . ALA A 1 185 ? -25.467 8.657 29.132 1.00 94.31 185 ALA A C 1
ATOM 1515 O O . ALA A 1 185 ? -25.328 9.569 29.943 1.00 94.31 185 ALA A O 1
ATOM 1516 N N . LEU A 1 186 ? -24.502 8.306 28.273 1.00 95.31 186 LEU A N 1
ATOM 1517 C CA . LEU A 1 186 ? -23.179 8.931 28.254 1.00 95.31 186 LEU A CA 1
ATOM 1518 C C . LEU A 1 186 ? -23.256 10.440 27.974 1.00 95.31 186 LEU A C 1
ATOM 1520 O O . LEU A 1 186 ? -22.619 11.234 28.657 1.00 95.31 186 LEU A O 1
ATOM 1524 N N . VAL A 1 187 ? -24.053 10.868 26.991 1.00 94.88 187 VAL A N 1
ATOM 1525 C CA . VAL A 1 187 ? -24.210 12.300 26.676 1.00 94.88 187 VAL A CA 1
ATOM 1526 C C . VAL A 1 187 ? -24.855 13.067 27.837 1.00 94.88 187 VAL A C 1
ATOM 1528 O O . VAL A 1 187 ? -24.502 14.223 28.069 1.00 94.88 187 VAL A O 1
ATOM 1531 N N . ALA A 1 188 ? -25.762 12.437 28.590 1.00 94.44 188 ALA A N 1
ATOM 1532 C CA . ALA A 1 188 ? -26.405 13.043 29.756 1.00 94.44 188 ALA A CA 1
ATOM 1533 C C . ALA A 1 188 ? -25.447 13.306 30.931 1.00 94.44 188 ALA A C 1
ATOM 1535 O O . ALA A 1 188 ? -25.734 14.173 31.754 1.00 94.44 188 ALA A O 1
ATOM 1536 N N . GLU A 1 189 ? -24.284 12.648 30.980 1.00 95.00 189 GLU A N 1
ATOM 1537 C CA . GLU A 1 189 ? -23.229 12.957 31.960 1.00 95.00 189 GLU A CA 1
ATOM 1538 C C . GLU A 1 189 ? -22.615 14.351 31.745 1.00 95.00 189 GLU A C 1
ATOM 1540 O O . GLU A 1 189 ? -22.008 14.913 32.656 1.00 95.00 189 GLU A O 1
ATOM 1545 N N . HIS A 1 190 ? -22.780 14.930 30.551 1.00 92.75 190 HIS A N 1
ATOM 1546 C CA . HIS A 1 190 ? -22.143 16.185 30.161 1.00 92.75 190 HIS A CA 1
ATOM 1547 C C . HIS A 1 190 ? -23.036 17.423 30.280 1.00 92.75 190 HIS A C 1
ATOM 1549 O O . HIS A 1 190 ? -22.537 18.531 30.098 1.00 92.75 190 HIS A O 1
ATOM 1555 N N . GLY A 1 191 ? -24.325 17.266 30.595 1.00 92.62 191 GLY A N 1
ATOM 1556 C CA . GLY A 1 191 ? -25.231 18.398 30.774 1.00 92.62 191 GLY A CA 1
ATOM 1557 C C . GLY A 1 191 ? -26.700 18.059 30.554 1.00 92.62 191 GLY A C 1
ATOM 1558 O O . GLY A 1 191 ? -27.092 16.907 30.375 1.00 92.62 191 GLY A O 1
ATOM 1559 N N . GLU A 1 192 ? -27.534 19.098 30.547 1.00 94.62 192 GLU A N 1
ATOM 1560 C CA . GLU A 1 192 ? -28.961 18.961 30.256 1.00 94.62 192 GLU A CA 1
ATOM 1561 C C . GLU A 1 192 ? -29.149 18.516 28.800 1.00 94.62 192 GLU A C 1
ATOM 1563 O O . GLU A 1 192 ? -28.741 19.217 27.866 1.00 94.62 192 GLU A O 1
ATOM 1568 N N . THR A 1 193 ? -29.782 17.358 28.605 1.00 95.75 193 THR A N 1
ATOM 1569 C CA . THR A 1 193 ? -29.996 16.786 27.276 1.00 95.75 193 THR A CA 1
ATOM 1570 C C . THR A 1 193 ? -31.407 17.001 26.761 1.00 95.75 193 THR A C 1
ATOM 1572 O O . THR A 1 193 ? -32.383 17.108 27.502 1.00 95.75 193 THR A O 1
ATOM 1575 N N . ARG A 1 194 ? -31.524 17.058 25.434 1.00 95.50 194 ARG A N 1
ATOM 1576 C CA . ARG A 1 194 ? -32.804 17.078 24.732 1.00 95.50 194 ARG A CA 1
ATOM 1577 C C . ARG A 1 194 ? -32.697 16.314 23.426 1.00 95.50 194 ARG A C 1
ATOM 1579 O O . ARG A 1 194 ? -31.845 16.639 22.594 1.00 95.50 194 ARG A O 1
ATOM 1586 N N . ILE A 1 195 ? -33.603 15.364 23.221 1.00 93.50 195 ILE A N 1
ATOM 1587 C CA . ILE A 1 195 ? -33.772 14.678 21.939 1.00 93.50 195 ILE A CA 1
ATOM 1588 C C . ILE A 1 195 ? -34.454 15.647 20.964 1.00 93.50 195 ILE A C 1
ATOM 1590 O O . ILE A 1 195 ? -35.445 16.310 21.281 1.00 93.50 195 ILE A O 1
ATOM 1594 N N . ARG A 1 196 ? -33.866 15.800 19.782 1.00 91.25 196 ARG A N 1
ATOM 1595 C CA . ARG A 1 196 ? -34.368 16.620 18.678 1.00 91.25 196 ARG A CA 1
ATOM 1596 C C . ARG A 1 196 ? -34.853 15.692 17.579 1.00 91.25 196 ARG A C 1
ATOM 1598 O O . ARG A 1 196 ? -34.217 14.679 17.329 1.00 91.25 196 ARG A O 1
ATOM 1605 N N . ASN A 1 197 ? -35.941 16.071 16.909 1.00 91.06 197 ASN A N 1
ATOM 1606 C CA . ASN A 1 197 ? -36.575 15.281 15.847 1.00 91.06 197 ASN A CA 1
ATOM 1607 C C . ASN A 1 197 ? -36.937 13.848 16.276 1.00 91.06 197 ASN A C 1
ATOM 1609 O O . ASN A 1 197 ? -36.797 12.923 15.483 1.00 91.06 197 ASN A O 1
ATOM 1613 N N . GLU A 1 198 ? -37.397 13.681 17.517 1.00 91.00 198 GLU A N 1
ATOM 1614 C CA . GLU A 1 198 ? -37.774 12.379 18.070 1.00 91.00 198 GLU A CA 1
ATOM 1615 C C . GLU A 1 198 ? -38.753 11.626 17.151 1.00 91.00 198 GLU A C 1
ATOM 1617 O O . GLU A 1 198 ? -39.732 12.201 16.663 1.00 91.00 198 GLU A O 1
ATOM 1622 N N . GLY A 1 199 ? -38.447 10.357 16.872 1.00 87.56 199 GLY A N 1
ATOM 1623 C CA . GLY A 1 199 ? -39.228 9.476 16.001 1.00 87.56 199 GLY A CA 1
ATOM 1624 C C . GLY A 1 199 ? -39.026 9.684 14.495 1.00 87.56 199 GLY A C 1
ATOM 1625 O O . GLY A 1 199 ? -39.749 9.073 13.710 1.00 87.56 199 GLY A O 1
ATOM 1626 N N . LYS A 1 200 ? -38.078 10.531 14.066 1.00 90.50 200 LYS A N 1
ATOM 1627 C CA . LYS A 1 200 ? -37.743 10.758 12.646 1.00 90.50 200 LYS A CA 1
ATOM 1628 C C . LYS A 1 200 ? -36.349 10.230 12.302 1.00 90.50 200 LYS A C 1
ATOM 1630 O O . LYS A 1 200 ? -35.485 10.124 13.166 1.00 90.50 200 LYS A O 1
ATOM 1635 N N . ASP A 1 201 ? -36.084 10.038 11.010 1.00 84.06 201 ASP A N 1
ATOM 1636 C CA . ASP A 1 201 ? -34.757 9.641 10.501 1.00 84.06 201 ASP A CA 1
ATOM 1637 C C . ASP A 1 201 ? -33.646 10.655 10.834 1.00 84.06 201 ASP A C 1
ATOM 1639 O O . ASP A 1 201 ? -32.462 10.328 10.825 1.00 84.06 201 ASP A O 1
ATOM 1643 N N . THR A 1 202 ? -34.023 11.897 11.152 1.00 83.00 202 THR A N 1
ATOM 1644 C CA . THR A 1 202 ? -33.118 12.991 11.526 1.00 83.00 202 THR A CA 1
ATOM 1645 C C . THR A 1 202 ? -33.019 13.206 13.039 1.00 83.00 202 THR A C 1
ATOM 1647 O O . THR A 1 202 ? -32.660 14.303 13.477 1.00 83.00 202 THR A O 1
ATOM 1650 N N . GLU A 1 203 ? -33.373 12.202 13.848 1.00 88.06 203 GLU A N 1
ATOM 1651 C CA . GLU A 1 203 ? -33.288 12.270 15.308 1.00 88.06 203 GLU A CA 1
ATOM 1652 C C . GLU A 1 203 ? -31.837 12.383 15.797 1.00 88.06 203 GLU A C 1
ATOM 1654 O O . GLU A 1 203 ? -30.971 11.592 15.420 1.00 88.06 203 GLU A O 1
ATOM 1659 N N . TYR A 1 204 ? -31.573 13.342 16.688 1.00 88.00 204 TYR A N 1
ATOM 1660 C CA . TYR A 1 204 ? -30.274 13.497 17.343 1.00 88.00 204 TYR A CA 1
ATOM 1661 C C . TYR A 1 204 ? -30.422 14.007 18.778 1.00 88.00 204 TYR A C 1
ATOM 1663 O O . TYR A 1 204 ? -31.375 14.708 19.118 1.00 88.00 204 TYR A O 1
ATOM 1671 N N . ILE A 1 205 ? -29.453 13.678 19.630 1.00 92.00 205 ILE A N 1
ATOM 1672 C CA . ILE A 1 205 ? -29.380 14.194 20.998 1.00 92.00 205 ILE A CA 1
ATOM 1673 C C . ILE A 1 205 ? -28.594 15.509 21.023 1.00 92.00 205 ILE A C 1
ATOM 1675 O O . ILE A 1 205 ? -27.546 15.639 20.392 1.00 92.00 205 ILE A O 1
ATOM 1679 N N . SER A 1 206 ? -29.118 16.501 21.738 1.00 91.62 206 SER A N 1
ATOM 1680 C CA . SER A 1 206 ? -28.438 17.767 22.027 1.00 91.62 206 SER A CA 1
ATOM 1681 C C . SER A 1 206 ? -28.129 17.862 23.516 1.00 91.62 206 SER A C 1
ATOM 1683 O O . SER A 1 206 ? -28.943 17.420 24.320 1.00 91.62 206 SER A O 1
ATOM 1685 N N . VAL A 1 207 ? -26.981 18.442 23.864 1.00 93.31 207 VAL A N 1
ATOM 1686 C CA . VAL A 1 207 ? -26.537 18.710 25.240 1.00 93.31 207 VAL A CA 1
ATOM 1687 C C . VAL A 1 207 ? -26.075 20.164 25.332 1.00 93.31 207 VAL A C 1
ATOM 1689 O O . VAL A 1 207 ? -25.525 20.683 24.353 1.00 93.31 207 VAL A O 1
ATOM 1692 N N . LYS A 1 208 ? -26.397 20.834 26.441 1.00 88.38 208 LYS A N 1
ATOM 1693 C CA . LYS A 1 208 ? -25.993 22.222 26.710 1.00 88.38 208 LYS A CA 1
ATOM 1694 C C . LYS A 1 208 ? -24.624 22.309 27.355 1.00 88.38 208 LYS A C 1
ATOM 1696 O O . LYS A 1 208 ? -24.378 21.503 28.272 1.00 88.38 208 LYS A O 1
#

Foldseek 3Di:
DQDADPVVLCVQLVPDDDPPDDQKDKDKAFAPDQDDDSVLQNVLVVLVCCVLCVVDDPQQWGKDKDKDNDPDQWDQDPVPRDTDGDGIMMMMMIGQAGNPPRDGHDSCPPVVVCVVVVLVSSVVSCVVSVTDRCVVVVPPPLQCLLVVVCVVPNDPLVDPPNVVVSVLSSCCVVVVPDDPVVSQVSLVVVADKDWDPPPDPPIDIDGD